Protein AF-A0A519NXU0-F1 (afdb_monomer_lite)

Radius of gyration: 20.04 Å; chains: 1; bounding box: 51×49×57 Å

Structure (mmCIF, N/CA/C/O backbone):
data_AF-A0A519NXU0-F1
#
_entry.id   AF-A0A519NXU0-F1
#
loop_
_atom_site.group_PDB
_atom_site.id
_atom_site.type_symbol
_atom_site.label_atom_id
_atom_site.label_alt_id
_atom_site.label_comp_id
_atom_site.label_asym_id
_atom_site.label_entity_id
_atom_site.label_seq_id
_atom_site.pdbx_PDB_ins_code
_atom_site.Cartn_x
_atom_site.Cartn_y
_atom_site.Cartn_z
_atom_site.occupancy
_atom_site.B_iso_or_equiv
_atom_site.auth_seq_id
_atom_site.auth_comp_id
_atom_site.auth_asym_id
_atom_site.auth_atom_id
_atom_site.pdbx_PDB_model_num
ATOM 1 N N . TRP A 1 1 ? -12.882 5.188 31.841 1.00 80.56 1 TRP A N 1
ATOM 2 C CA . TRP A 1 1 ? -13.163 4.445 30.592 1.00 80.56 1 TRP A CA 1
ATOM 3 C C . TRP A 1 1 ? -12.199 4.852 29.486 1.00 80.56 1 TRP A C 1
ATOM 5 O O . TRP A 1 1 ? -11.506 3.978 28.990 1.00 80.56 1 TRP A O 1
ATOM 15 N N . LEU A 1 2 ? -12.102 6.133 29.089 1.00 83.56 2 LEU A N 1
ATOM 16 C CA . LEU A 1 2 ? -11.156 6.542 28.030 1.00 83.56 2 LEU A CA 1
ATOM 17 C C . LEU A 1 2 ? -9.682 6.281 28.382 1.00 83.56 2 LEU A C 1
ATOM 19 O O . LEU A 1 2 ? -8.911 5.984 27.479 1.00 83.56 2 LEU A O 1
ATOM 23 N N . ASP A 1 3 ? -9.326 6.283 29.668 1.00 86.00 3 ASP A N 1
ATOM 24 C CA . ASP A 1 3 ? -7.976 5.936 30.147 1.00 86.00 3 ASP A CA 1
ATOM 25 C C . ASP A 1 3 ? -7.549 4.492 29.813 1.00 86.00 3 ASP A C 1
ATOM 27 O O . ASP A 1 3 ? -6.371 4.165 29.908 1.00 86.00 3 ASP A O 1
ATOM 31 N N . ASN A 1 4 ? -8.485 3.631 29.391 1.00 85.44 4 ASN A N 1
ATOM 32 C CA . ASN A 1 4 ? -8.189 2.264 28.947 1.00 85.44 4 ASN A CA 1
ATOM 33 C C . ASN A 1 4 ? -7.705 2.205 27.488 1.00 85.44 4 ASN A C 1
ATOM 35 O O . ASN A 1 4 ? -7.257 1.152 27.031 1.00 85.44 4 ASN A O 1
ATOM 39 N N . MET A 1 5 ? -7.817 3.311 26.742 1.00 89.44 5 MET A N 1
ATOM 40 C CA . MET A 1 5 ? -7.276 3.391 25.390 1.00 89.44 5 MET A CA 1
ATOM 41 C C . MET A 1 5 ? -5.756 3.434 25.463 1.00 89.44 5 MET A C 1
ATOM 43 O O . MET A 1 5 ? -5.174 4.321 26.084 1.00 89.44 5 MET A O 1
ATOM 47 N N . VAL A 1 6 ? -5.114 2.494 24.781 1.00 91.81 6 VAL A N 1
ATOM 48 C CA . VAL A 1 6 ? -3.658 2.437 24.711 1.00 91.81 6 VAL A CA 1
ATOM 49 C C . VAL A 1 6 ? -3.205 3.200 23.475 1.00 91.81 6 VAL A C 1
ATOM 51 O O . VAL A 1 6 ? -3.451 2.767 22.345 1.00 91.81 6 VAL A O 1
ATOM 54 N N . ASP A 1 7 ? -2.549 4.335 23.692 1.00 93.62 7 ASP A N 1
ATOM 55 C CA . ASP A 1 7 ? -1.857 5.062 22.633 1.00 93.62 7 ASP A CA 1
ATOM 56 C C . ASP A 1 7 ? -0.597 4.290 22.218 1.00 93.62 7 ASP A C 1
ATOM 58 O O . ASP A 1 7 ? 0.300 4.043 23.028 1.00 93.62 7 ASP A O 1
ATOM 62 N N . LEU A 1 8 ? -0.558 3.857 20.959 1.00 93.44 8 LEU A N 1
ATOM 63 C CA . LEU A 1 8 ? 0.552 3.091 20.411 1.00 93.44 8 LEU A CA 1
ATOM 64 C C . LEU A 1 8 ? 1.729 3.972 20.023 1.00 93.44 8 LEU A C 1
ATOM 66 O O . LEU A 1 8 ? 2.849 3.466 20.028 1.00 93.44 8 LEU A O 1
ATOM 70 N N . GLU A 1 9 ? 1.518 5.246 19.690 1.00 92.31 9 GLU A N 1
ATOM 71 C CA . GLU A 1 9 ? 2.574 6.093 19.126 1.00 92.31 9 GLU A CA 1
ATOM 72 C C . GLU A 1 9 ? 3.800 6.194 20.059 1.00 92.31 9 GLU A C 1
ATOM 74 O O . GLU A 1 9 ? 4.918 6.028 19.575 1.00 92.31 9 GLU A O 1
ATOM 79 N N . PRO A 1 10 ? 3.660 6.343 21.394 1.00 92.44 10 PRO A N 1
ATOM 80 C CA . PRO A 1 10 ? 4.804 6.329 22.312 1.00 92.44 10 PRO A CA 1
ATOM 81 C C . PRO A 1 10 ? 5.463 4.951 22.472 1.00 92.44 10 PRO A C 1
ATOM 83 O O . PRO A 1 10 ? 6.650 4.875 22.782 1.00 92.44 10 PRO A O 1
ATOM 86 N N . LEU A 1 11 ? 4.706 3.865 22.287 1.00 91.88 11 LEU A N 1
ATOM 87 C CA . LEU A 1 11 ? 5.174 2.486 22.486 1.00 91.88 11 LEU A CA 1
ATOM 88 C C . LEU A 1 11 ? 5.933 1.957 21.268 1.00 91.88 11 LEU A C 1
ATOM 90 O O . LEU A 1 11 ? 6.921 1.237 21.404 1.00 91.88 11 LEU A O 1
ATOM 94 N N . ILE A 1 12 ? 5.469 2.320 20.072 1.00 92.62 12 ILE A N 1
ATOM 95 C CA . ILE A 1 12 ? 6.048 1.876 18.802 1.00 92.62 12 ILE A CA 1
ATOM 96 C C . ILE A 1 12 ? 6.838 2.981 18.100 1.00 92.62 12 ILE A C 1
ATOM 98 O O . ILE A 1 12 ? 7.440 2.702 17.065 1.00 92.62 12 ILE A O 1
ATOM 102 N N . GLY A 1 13 ? 6.839 4.199 18.650 1.00 82.81 13 GLY A N 1
ATOM 103 C CA . GLY A 1 13 ? 7.461 5.411 18.115 1.00 82.81 13 GLY A CA 1
ATOM 104 C C . GLY A 1 13 ? 8.974 5.319 17.901 1.00 82.81 13 GLY A C 1
ATOM 105 O O . GLY A 1 13 ? 9.536 4.223 17.917 1.00 82.81 13 GLY A O 1
ATOM 106 N N . PRO A 1 14 ? 9.660 6.448 17.636 1.00 80.25 14 PRO A N 1
ATOM 107 C CA . PRO A 1 14 ? 10.986 6.434 17.023 1.00 80.25 14 PRO A CA 1
ATOM 108 C C . PRO A 1 14 ? 11.978 5.528 17.758 1.00 80.25 14 PRO A C 1
ATOM 110 O O . PRO A 1 14 ? 12.240 5.701 18.946 1.00 80.25 14 PRO A O 1
ATOM 113 N N . GLY A 1 15 ? 12.549 4.581 17.024 1.00 90.62 15 GLY A N 1
ATOM 114 C CA . GLY A 1 15 ? 13.451 3.558 17.538 1.00 90.62 15 GLY A CA 1
ATOM 115 C C . GLY A 1 15 ? 14.299 2.979 16.407 1.00 90.62 15 GLY A C 1
ATOM 116 O O . GLY A 1 15 ? 14.427 3.619 15.362 1.00 90.62 15 GLY A O 1
ATOM 117 N N . PRO A 1 16 ? 14.882 1.782 16.585 1.00 93.94 16 PRO A N 1
ATOM 118 C CA . PRO A 1 16 ? 15.599 1.098 15.516 1.00 93.94 16 PRO A CA 1
ATOM 119 C C . PRO A 1 16 ? 14.716 0.907 14.278 1.00 93.94 16 PRO A C 1
ATOM 121 O O . PRO A 1 16 ? 13.529 0.592 14.399 1.00 93.94 16 PRO A O 1
ATOM 124 N N . GLU A 1 17 ? 15.318 1.095 13.105 1.00 95.94 17 GLU A N 1
ATOM 125 C CA . GLU A 1 17 ? 14.682 0.964 11.793 1.00 95.94 17 GLU A CA 1
ATOM 126 C C . GLU A 1 17 ? 15.433 -0.110 10.989 1.00 95.94 17 GLU A C 1
ATOM 128 O O . GLU A 1 17 ? 16.450 0.192 10.352 1.00 95.94 17 GLU A O 1
ATOM 133 N N . PRO A 1 18 ? 15.004 -1.381 11.086 1.00 94.69 18 PRO A N 1
ATOM 134 C CA . PRO A 1 18 ? 15.671 -2.493 10.427 1.00 94.69 18 PRO A CA 1
ATOM 135 C C . PRO A 1 18 ? 15.424 -2.480 8.917 1.00 94.69 18 PRO A C 1
ATOM 137 O O . PRO A 1 18 ? 14.393 -2.002 8.428 1.00 94.69 18 PRO A O 1
ATOM 140 N N . ARG A 1 19 ? 16.391 -3.047 8.193 1.00 93.25 19 ARG A N 1
ATOM 141 C CA . ARG A 1 19 ? 16.368 -3.208 6.737 1.00 93.25 19 ARG A CA 1
ATOM 142 C C . ARG A 1 19 ? 16.216 -4.680 6.376 1.00 93.25 19 ARG A C 1
ATOM 144 O O . ARG A 1 19 ? 16.965 -5.506 6.898 1.00 93.25 19 ARG A O 1
ATOM 151 N N . SER A 1 20 ? 15.318 -4.996 5.446 1.00 90.62 20 SER A N 1
ATOM 152 C CA . SER A 1 20 ? 15.080 -6.372 4.989 1.00 90.62 20 SER A CA 1
ATOM 153 C C . SER A 1 20 ? 15.977 -6.797 3.817 1.00 90.62 20 SER A C 1
ATOM 155 O O . SER A 1 20 ? 16.208 -7.994 3.624 1.00 90.62 20 SER A O 1
ATOM 157 N N . ALA A 1 21 ? 16.474 -5.864 3.001 1.00 91.12 21 ALA A N 1
ATOM 158 C CA . ALA A 1 21 ? 17.475 -6.124 1.961 1.00 91.12 21 ALA A CA 1
ATOM 159 C C . ALA A 1 21 ? 18.349 -4.905 1.643 1.00 91.12 21 ALA A C 1
ATOM 161 O O . ALA A 1 21 ? 17.913 -3.767 1.745 1.00 91.12 21 ALA A O 1
ATOM 162 N N . SER A 1 22 ? 19.568 -5.156 1.164 1.00 93.88 22 SER A N 1
ATOM 163 C CA . SER A 1 22 ? 20.496 -4.141 0.647 1.00 93.88 22 SER A CA 1
ATOM 164 C C . SER A 1 22 ? 21.160 -4.604 -0.655 1.00 93.88 22 SER A C 1
AT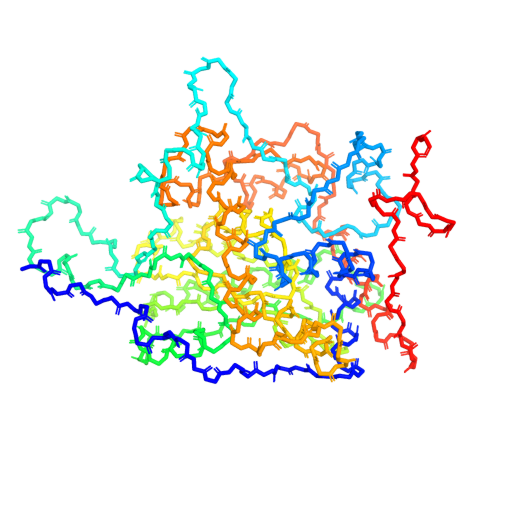OM 166 O O . SER A 1 22 ? 21.029 -5.766 -1.063 1.00 93.88 22 SER A O 1
ATOM 168 N N . GLY A 1 23 ? 21.844 -3.683 -1.339 1.00 94.81 23 GLY A N 1
ATOM 169 C CA . GLY A 1 23 ? 22.643 -3.980 -2.531 1.00 94.81 23 GLY A CA 1
ATOM 170 C C . GLY A 1 23 ? 21.861 -4.642 -3.676 1.00 94.81 23 GLY A C 1
ATOM 171 O O . GLY A 1 23 ? 20.803 -4.170 -4.104 1.00 94.81 23 GLY A O 1
ATOM 172 N N . GLU A 1 24 ? 22.393 -5.745 -4.210 1.00 95.00 24 GLU A N 1
ATOM 173 C CA . GLU A 1 24 ? 21.796 -6.435 -5.361 1.00 95.00 24 GLU A CA 1
ATOM 174 C C . GLU A 1 24 ? 20.419 -7.031 -5.034 1.00 95.00 24 GLU A C 1
ATOM 176 O O . GLU A 1 24 ? 19.491 -6.908 -5.831 1.00 95.00 24 GLU A O 1
ATOM 181 N N . ALA A 1 25 ? 20.246 -7.618 -3.844 1.00 94.94 25 ALA A N 1
ATOM 182 C CA . ALA A 1 25 ? 18.967 -8.195 -3.432 1.00 94.94 25 ALA A CA 1
ATOM 183 C C . ALA A 1 25 ? 17.857 -7.131 -3.404 1.00 94.94 25 ALA A C 1
ATOM 185 O O . ALA A 1 25 ? 16.755 -7.372 -3.900 1.00 94.94 25 ALA A O 1
ATOM 186 N N . LEU A 1 26 ? 18.170 -5.936 -2.894 1.00 96.44 26 LEU A N 1
ATOM 187 C CA . LEU A 1 26 ? 17.258 -4.793 -2.899 1.00 96.44 26 LEU A CA 1
ATOM 188 C C . LEU A 1 26 ? 16.914 -4.350 -4.327 1.00 96.44 26 LEU A C 1
ATOM 190 O O . LEU A 1 26 ? 15.745 -4.153 -4.651 1.00 96.44 26 LEU A O 1
ATOM 194 N N . THR A 1 27 ? 17.918 -4.280 -5.203 1.00 96.69 27 THR A N 1
ATOM 195 C CA . THR A 1 27 ? 17.749 -3.912 -6.618 1.00 96.69 27 THR A CA 1
ATOM 196 C C . THR A 1 27 ? 16.825 -4.888 -7.354 1.00 96.69 27 THR A C 1
ATOM 198 O O . THR A 1 27 ? 15.927 -4.468 -8.085 1.00 96.69 27 THR A O 1
ATOM 201 N N . ARG A 1 28 ? 16.980 -6.198 -7.127 1.00 96.69 28 ARG A N 1
ATOM 202 C CA . ARG A 1 28 ? 16.098 -7.224 -7.711 1.00 96.69 28 ARG A CA 1
ATOM 203 C C . ARG A 1 28 ? 14.653 -7.038 -7.262 1.00 96.69 28 ARG A C 1
ATOM 205 O O . ARG A 1 28 ? 13.740 -7.045 -8.086 1.00 96.69 28 ARG A O 1
ATOM 212 N N . ARG A 1 29 ? 14.437 -6.800 -5.967 1.00 96.38 29 ARG A N 1
ATOM 213 C CA . ARG A 1 29 ? 13.093 -6.573 -5.420 1.00 96.38 29 ARG A CA 1
ATOM 214 C C . ARG A 1 29 ? 12.472 -5.262 -5.905 1.00 96.38 29 ARG A C 1
ATOM 216 O O . ARG A 1 29 ? 11.282 -5.250 -6.201 1.00 96.38 29 ARG A O 1
ATOM 223 N N . GLN A 1 30 ? 13.267 -4.207 -6.089 1.00 96.06 30 GLN A N 1
ATOM 224 C CA . GLN A 1 30 ? 12.834 -2.962 -6.733 1.00 96.06 30 GLN A CA 1
ATOM 225 C C . GLN A 1 30 ? 12.262 -3.219 -8.135 1.00 96.06 30 GLN A C 1
ATOM 227 O O . GLN A 1 30 ? 11.169 -2.755 -8.463 1.00 96.06 30 GLN A O 1
ATOM 232 N N . ILE A 1 31 ? 12.982 -3.992 -8.954 1.00 95.62 31 ILE A N 1
ATOM 233 C CA . ILE A 1 31 ? 12.565 -4.324 -10.323 1.00 95.62 31 ILE A CA 1
ATOM 234 C C . ILE A 1 31 ? 11.295 -5.179 -10.309 1.00 95.62 31 ILE A C 1
ATOM 236 O O . ILE A 1 31 ? 10.366 -4.913 -11.072 1.00 95.62 31 ILE A O 1
ATOM 240 N N . ALA A 1 32 ? 11.220 -6.159 -9.407 1.00 95.25 32 ALA A N 1
ATOM 241 C CA . ALA A 1 32 ? 10.049 -7.016 -9.247 1.00 95.25 32 ALA A CA 1
ATOM 242 C C . ALA A 1 32 ? 8.795 -6.227 -8.830 1.00 95.25 32 ALA A C 1
ATOM 244 O O . ALA A 1 32 ? 7.715 -6.443 -9.385 1.00 95.25 32 ALA A O 1
ATOM 245 N N . ALA A 1 33 ? 8.951 -5.264 -7.915 1.00 94.88 33 ALA A N 1
ATOM 246 C CA . ALA A 1 33 ? 7.902 -4.326 -7.515 1.00 94.88 33 ALA A CA 1
ATOM 247 C C . ALA A 1 33 ? 7.501 -3.364 -8.649 1.00 94.88 33 ALA A C 1
ATOM 249 O O . ALA A 1 33 ? 6.405 -2.807 -8.639 1.00 94.88 33 ALA A O 1
ATOM 250 N N . GLY A 1 34 ? 8.333 -3.233 -9.687 1.00 93.50 34 GLY A N 1
ATOM 251 C CA . GLY A 1 34 ? 8.093 -2.380 -10.848 1.00 93.50 34 GLY A CA 1
ATOM 252 C C . GLY A 1 34 ? 8.512 -0.928 -10.651 1.00 93.50 34 GLY A C 1
ATOM 253 O O . GLY A 1 34 ? 8.058 -0.084 -11.415 1.00 93.50 34 GLY A O 1
ATOM 254 N N . PHE A 1 35 ? 9.359 -0.636 -9.662 1.00 95.31 35 PHE A N 1
ATOM 255 C CA . PHE A 1 35 ? 9.853 0.718 -9.429 1.00 95.31 35 PHE A CA 1
ATOM 256 C C . PHE A 1 35 ? 11.032 1.041 -10.342 1.00 95.31 35 PHE A C 1
ATOM 258 O O . PHE A 1 35 ? 12.072 0.374 -10.350 1.00 95.31 35 PHE A O 1
ATOM 265 N N . SER A 1 36 ? 10.880 2.118 -11.095 1.00 95.00 36 SER A N 1
ATOM 266 C CA . SER A 1 36 ? 11.929 2.704 -11.913 1.00 95.00 36 SER A CA 1
ATOM 267 C C . SER A 1 36 ? 12.811 3.657 -11.101 1.00 95.00 36 SER A C 1
ATOM 269 O O . SER A 1 36 ? 12.513 4.016 -9.962 1.00 95.00 36 SER A O 1
ATOM 271 N N . ARG A 1 37 ? 13.923 4.097 -11.695 1.00 94.81 37 ARG A N 1
ATOM 272 C CA . ARG A 1 37 ? 14.736 5.182 -11.125 1.00 94.81 37 ARG A CA 1
ATOM 273 C C . ARG A 1 37 ? 13.966 6.497 -11.071 1.00 94.81 37 ARG A C 1
ATOM 275 O O . ARG A 1 37 ? 14.139 7.241 -10.118 1.00 94.81 37 ARG A O 1
ATOM 282 N N . GLU A 1 38 ? 13.104 6.757 -12.053 1.00 95.56 38 GLU A N 1
ATOM 283 C CA . GLU A 1 38 ? 12.262 7.955 -12.067 1.00 95.56 38 GLU A CA 1
ATOM 284 C C . GLU A 1 38 ? 11.308 7.999 -10.868 1.00 95.56 38 GLU A C 1
ATOM 286 O O . GLU A 1 38 ? 11.171 9.057 -10.259 1.00 95.56 38 GLU A O 1
ATOM 291 N N . ASP A 1 39 ? 10.723 6.862 -10.477 1.00 95.88 39 ASP A N 1
ATOM 292 C CA . ASP A 1 39 ? 9.849 6.786 -9.298 1.00 95.88 39 ASP A CA 1
ATOM 293 C C . ASP A 1 39 ? 10.611 7.149 -8.017 1.00 95.88 39 ASP A C 1
ATOM 295 O O . ASP A 1 39 ? 10.113 7.901 -7.179 1.00 95.88 39 ASP A O 1
ATOM 299 N N . LEU A 1 40 ? 11.851 6.671 -7.880 1.00 97.06 40 LEU A N 1
ATOM 300 C CA . LEU A 1 40 ? 12.687 7.012 -6.730 1.00 97.06 40 LEU A CA 1
ATOM 301 C C . LEU A 1 40 ? 13.105 8.483 -6.739 1.00 97.06 40 LEU A C 1
ATOM 303 O O . LEU A 1 40 ? 12.965 9.170 -5.733 1.00 97.06 40 LEU A O 1
ATOM 307 N N . ASP A 1 41 ? 13.620 8.960 -7.869 1.00 96.19 41 ASP A N 1
ATOM 308 C CA . ASP A 1 41 ? 14.205 10.294 -7.980 1.00 96.19 41 ASP A CA 1
ATOM 309 C C . ASP A 1 41 ? 13.143 11.402 -7.888 1.00 96.19 41 ASP A C 1
ATOM 311 O O . ASP A 1 41 ? 13.423 12.475 -7.357 1.00 96.19 41 ASP A O 1
ATOM 315 N N . LEU A 1 42 ? 11.937 11.167 -8.422 1.00 95.75 42 LEU A N 1
ATOM 316 C CA . LEU A 1 42 ? 10.859 12.157 -8.408 1.00 95.75 42 LEU A CA 1
ATOM 317 C C . LEU A 1 42 ? 9.960 12.022 -7.184 1.00 95.75 42 LEU A C 1
ATOM 319 O O . LEU A 1 42 ? 9.669 13.033 -6.553 1.00 95.75 42 LEU A O 1
ATOM 323 N N . LEU A 1 43 ? 9.493 10.811 -6.864 1.00 96.75 43 LEU A N 1
ATOM 324 C CA . LEU A 1 43 ? 8.461 10.619 -5.842 1.00 96.75 43 LEU A CA 1
ATOM 325 C C . LEU A 1 43 ? 9.071 10.323 -4.473 1.00 96.75 43 LEU A C 1
ATOM 327 O O . LEU A 1 43 ? 8.787 11.036 -3.511 1.00 96.75 43 LEU A O 1
ATOM 331 N N . LEU A 1 44 ? 9.909 9.284 -4.381 1.00 97.75 44 LEU A N 1
ATOM 332 C CA . LEU A 1 44 ? 10.445 8.836 -3.093 1.00 97.75 44 LEU A CA 1
ATOM 333 C C . LEU A 1 44 ? 11.358 9.894 -2.466 1.00 97.75 44 LEU A C 1
ATOM 335 O O . LEU A 1 44 ? 11.212 10.214 -1.289 1.00 97.75 44 LEU A O 1
ATOM 339 N N . ASP A 1 45 ? 12.265 10.471 -3.253 1.00 97.44 45 ASP A N 1
ATOM 340 C CA . ASP A 1 45 ? 13.211 11.478 -2.773 1.00 97.44 45 ASP A CA 1
ATOM 341 C C . ASP A 1 45 ? 12.504 12.728 -2.227 1.00 97.44 45 ASP A C 1
ATOM 343 O O . ASP A 1 45 ? 12.961 13.277 -1.227 1.00 97.44 45 ASP A O 1
ATOM 347 N N . ALA A 1 46 ? 11.393 13.164 -2.834 1.00 97.50 46 ALA A N 1
ATOM 348 C CA . ALA A 1 46 ? 10.611 14.304 -2.346 1.00 97.50 46 ALA A CA 1
ATOM 349 C C . ALA A 1 46 ? 9.977 14.007 -0.976 1.00 97.50 46 ALA A C 1
ATOM 351 O O . ALA A 1 46 ? 10.092 14.806 -0.044 1.00 97.50 46 ALA A O 1
ATOM 352 N N . LEU A 1 47 ? 9.387 12.815 -0.822 1.00 98.19 47 LEU A N 1
ATOM 353 C CA . LEU A 1 47 ? 8.792 12.378 0.443 1.00 98.19 47 LEU A CA 1
ATOM 354 C C . LEU A 1 47 ? 9.838 12.304 1.561 1.00 98.19 47 LEU A C 1
ATOM 356 O O . LEU A 1 47 ? 9.576 12.731 2.680 1.00 98.19 47 LEU A O 1
ATOM 360 N N . VAL A 1 48 ? 11.031 11.796 1.256 1.00 98.06 48 VAL A N 1
ATOM 361 C CA . VAL A 1 48 ? 12.102 11.603 2.244 1.00 98.06 48 VAL A CA 1
ATOM 362 C C . VAL A 1 48 ? 12.789 12.921 2.607 1.00 98.06 48 VAL A C 1
ATOM 364 O O . VAL A 1 48 ? 13.048 13.175 3.783 1.00 98.06 48 VAL A O 1
ATOM 367 N N . ARG A 1 49 ? 13.087 13.778 1.624 1.00 97.00 49 ARG A N 1
ATOM 368 C CA . ARG A 1 49 ? 13.784 15.053 1.862 1.00 97.00 49 ARG A CA 1
ATOM 369 C C . ARG A 1 49 ? 12.882 16.092 2.508 1.00 97.00 49 ARG A C 1
ATOM 371 O O . ARG A 1 49 ? 13.274 16.692 3.505 1.00 97.00 49 ARG A O 1
ATOM 378 N N . ASP A 1 50 ? 11.690 16.283 1.950 1.00 95.88 50 ASP A N 1
ATOM 379 C CA . ASP A 1 50 ? 10.854 17.447 2.250 1.00 95.88 50 ASP A CA 1
ATOM 380 C C . ASP A 1 50 ? 9.632 17.104 3.108 1.00 95.88 50 ASP A C 1
ATOM 382 O O . ASP A 1 50 ? 8.899 18.006 3.524 1.00 95.88 50 ASP A O 1
ATOM 386 N N . GLY A 1 51 ? 9.371 15.812 3.340 1.00 97.19 51 GLY A N 1
ATOM 387 C CA . GLY A 1 51 ? 8.153 15.349 4.005 1.00 97.19 51 GLY A CA 1
ATOM 388 C C . GLY A 1 51 ? 6.885 15.694 3.226 1.00 97.19 51 GLY A C 1
ATOM 389 O O . GLY A 1 51 ? 5.823 15.896 3.814 1.00 97.19 51 GLY A O 1
ATOM 390 N N . LYS A 1 52 ? 7.001 15.846 1.901 1.00 95.94 52 LYS A N 1
ATOM 391 C CA . LYS A 1 52 ? 5.937 16.313 1.007 1.00 95.94 52 LYS A CA 1
ATOM 392 C C . LYS A 1 52 ? 5.943 15.508 -0.280 1.00 95.94 52 LYS A C 1
ATOM 394 O O . LYS A 1 52 ? 6.982 15.064 -0.753 1.00 95.94 52 LYS A O 1
ATOM 399 N N . GLU A 1 53 ? 4.764 15.338 -0.861 1.00 94.88 53 GLU A N 1
ATOM 400 C CA . GLU A 1 53 ? 4.644 14.737 -2.186 1.00 94.88 53 GLU A CA 1
ATOM 401 C C . GLU A 1 53 ? 5.316 15.601 -3.255 1.00 94.88 53 GLU A C 1
ATOM 403 O O . GLU A 1 53 ? 5.343 16.833 -3.169 1.00 94.88 53 GLU A O 1
ATOM 408 N N . ALA A 1 54 ? 5.794 14.939 -4.305 1.00 95.69 54 ALA A N 1
ATOM 409 C CA . ALA A 1 54 ? 6.341 15.603 -5.473 1.00 95.69 54 ALA A CA 1
ATOM 410 C C . ALA A 1 54 ? 5.300 16.516 -6.138 1.00 95.69 54 ALA A C 1
ATOM 412 O O . ALA A 1 54 ? 4.152 16.124 -6.369 1.00 95.69 54 ALA A O 1
ATOM 413 N N . VAL A 1 55 ? 5.725 17.726 -6.498 1.00 94.69 55 VAL A N 1
ATOM 414 C CA . VAL A 1 55 ? 4.928 18.660 -7.297 1.00 94.69 55 VAL A CA 1
ATOM 415 C C . VAL A 1 55 ? 5.454 18.647 -8.728 1.00 94.69 55 VAL A C 1
ATOM 417 O O . VAL A 1 55 ? 6.644 18.853 -8.964 1.00 94.69 55 VAL A O 1
ATOM 420 N N . GLY A 1 56 ? 4.556 18.401 -9.679 1.00 93.31 56 GLY A N 1
ATOM 421 C CA . GLY A 1 56 ? 4.829 18.435 -11.115 1.00 93.31 56 GLY A CA 1
ATOM 422 C C . GLY A 1 56 ? 3.992 19.488 -11.839 1.00 93.31 56 GLY A C 1
ATOM 423 O O . GLY A 1 56 ? 3.235 20.241 -11.225 1.00 93.31 56 GLY A O 1
ATOM 424 N N . SER A 1 57 ? 4.121 19.530 -13.161 1.00 93.50 57 SER A N 1
ATOM 425 C CA . SER A 1 57 ? 3.335 20.388 -14.052 1.00 93.50 57 SER A CA 1
ATOM 426 C C . SER A 1 57 ? 2.987 19.638 -15.342 1.00 93.50 57 SER A C 1
ATOM 428 O O . SER A 1 57 ? 3.495 18.542 -15.567 1.00 93.50 57 SER A O 1
ATOM 430 N N . MET A 1 58 ? 2.145 20.254 -16.185 1.00 95.12 58 MET A N 1
ATOM 431 C CA . MET A 1 58 ? 1.540 19.663 -17.392 1.00 95.12 58 MET A CA 1
ATOM 432 C C . MET A 1 58 ? 0.495 18.571 -17.091 1.00 95.12 58 MET A C 1
ATOM 434 O O . MET A 1 58 ? 0.267 18.208 -15.938 1.00 95.12 58 MET A O 1
ATOM 438 N N . GLY A 1 5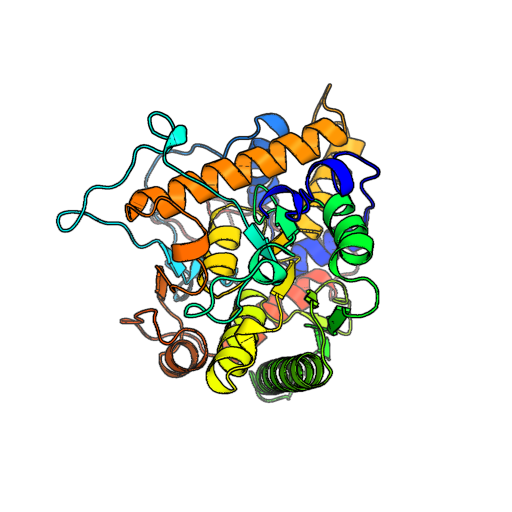9 ? -0.233 18.141 -18.128 1.00 92.12 59 GLY A N 1
ATOM 439 C CA . GLY A 1 59 ? -1.218 17.061 -18.031 1.00 92.12 59 GLY A CA 1
ATOM 440 C C . GLY A 1 59 ? -0.574 15.676 -18.139 1.00 92.12 59 GLY A C 1
ATOM 441 O O . GLY A 1 59 ? 0.525 15.553 -18.666 1.00 92.12 59 GLY A O 1
ATOM 442 N N . ASP A 1 60 ? -1.278 14.648 -17.658 1.00 93.19 60 ASP A N 1
ATOM 443 C CA . ASP A 1 60 ? -0.923 13.240 -17.881 1.00 93.19 60 ASP A CA 1
ATOM 444 C C . ASP A 1 60 ? -1.295 12.856 -19.320 1.00 93.19 60 ASP A C 1
ATOM 446 O O . ASP A 1 60 ? -2.473 12.680 -19.641 1.00 93.19 60 ASP A O 1
ATOM 450 N N . ASP A 1 61 ? -0.294 12.809 -20.196 1.00 92.50 61 ASP A N 1
ATOM 451 C CA . ASP A 1 61 ? -0.420 12.451 -21.609 1.00 92.50 61 ASP A CA 1
ATOM 452 C C . ASP A 1 61 ? 0.108 11.036 -21.915 1.00 92.50 61 ASP A C 1
ATOM 454 O O . ASP A 1 61 ? 0.185 10.635 -23.081 1.00 92.50 61 ASP A O 1
ATOM 458 N N . ALA A 1 62 ? 0.440 10.269 -20.872 1.00 92.44 62 ALA A N 1
ATOM 459 C CA . ALA A 1 62 ? 0.759 8.857 -20.982 1.00 92.44 62 ALA A CA 1
ATOM 460 C C . ALA A 1 62 ? -0.524 8.028 -21.214 1.00 92.44 62 ALA A C 1
ATOM 462 O O . ALA A 1 62 ? -1.624 8.406 -20.787 1.00 92.44 62 ALA A O 1
ATOM 463 N N . PRO A 1 63 ? -0.431 6.859 -21.874 1.00 92.31 63 PRO A N 1
ATOM 464 C CA . PRO A 1 63 ? -1.578 5.988 -22.067 1.00 92.31 63 PRO A CA 1
ATOM 465 C C . PRO A 1 63 ? -2.156 5.528 -20.717 1.00 92.31 63 PRO A C 1
ATOM 467 O O . PRO A 1 63 ? -1.405 5.222 -19.784 1.00 92.31 63 PRO A O 1
ATOM 470 N N . PRO A 1 64 ? -3.491 5.374 -20.608 1.00 91.44 64 PRO A N 1
ATOM 471 C CA . PRO A 1 64 ? -4.100 4.672 -19.485 1.00 91.44 64 PRO A CA 1
ATOM 472 C C . PRO A 1 64 ? -3.439 3.306 -19.264 1.00 91.44 64 PRO A C 1
ATOM 474 O O . PRO A 1 64 ? -3.085 2.634 -20.229 1.00 91.44 64 PRO A O 1
ATOM 477 N N . ALA A 1 65 ? -3.335 2.855 -18.009 1.00 91.44 65 ALA A N 1
ATOM 478 C CA . ALA A 1 65 ? -2.548 1.671 -17.638 1.00 91.44 65 ALA A CA 1
ATOM 479 C C . ALA A 1 65 ? -2.855 0.408 -18.465 1.00 91.44 65 ALA A C 1
ATOM 481 O O . ALA A 1 65 ? -1.947 -0.342 -18.801 1.00 91.44 65 ALA A O 1
ATOM 482 N N . VAL A 1 66 ? -4.119 0.201 -18.842 1.00 90.25 66 VAL A N 1
ATOM 483 C CA . VAL A 1 66 ? -4.560 -0.938 -19.667 1.00 90.25 66 VAL A CA 1
ATOM 484 C C . VAL A 1 66 ? -4.094 -0.879 -21.129 1.00 90.25 66 VAL A C 1
ATOM 486 O O . VAL A 1 66 ? -4.050 -1.909 -21.793 1.00 90.25 66 VAL A O 1
ATOM 489 N N . LEU A 1 67 ? -3.767 0.312 -21.637 1.00 91.50 67 LEU A N 1
ATOM 490 C CA . LEU A 1 67 ? -3.267 0.548 -22.997 1.00 91.50 67 LEU A CA 1
ATOM 491 C C . LEU A 1 67 ? -1.742 0.716 -23.046 1.00 91.50 67 LEU A C 1
ATOM 493 O O . LEU A 1 67 ? -1.177 0.821 -24.132 1.00 91.50 67 LEU A O 1
ATOM 497 N N . SER A 1 68 ? -1.082 0.765 -21.889 1.00 90.19 68 SER A N 1
ATOM 498 C CA . SER A 1 68 ? 0.371 0.863 -21.802 1.00 90.19 68 SER A CA 1
ATOM 499 C C . SER A 1 68 ? 1.038 -0.401 -22.354 1.00 90.19 68 SER A C 1
ATOM 501 O O . SER A 1 68 ? 0.598 -1.526 -22.106 1.00 90.19 68 SER A O 1
ATOM 503 N N . ALA A 1 69 ? 2.144 -0.220 -23.078 1.00 85.81 69 ALA A N 1
ATOM 504 C CA . ALA A 1 69 ? 2.993 -1.329 -23.517 1.00 85.81 69 ALA A CA 1
ATOM 505 C C . ALA A 1 69 ? 3.898 -1.855 -22.381 1.00 85.81 69 ALA A C 1
ATOM 507 O O . ALA A 1 69 ? 4.491 -2.941 -22.476 1.00 85.81 69 ALA A O 1
ATOM 508 N N . LEU A 1 70 ? 4.022 -1.078 -21.303 1.00 86.56 70 LEU A N 1
ATOM 509 C CA . LEU A 1 70 ? 4.846 -1.371 -20.143 1.00 86.56 70 LEU A CA 1
ATOM 510 C C . LEU A 1 70 ? 3.983 -1.911 -18.989 1.00 86.56 70 LEU A C 1
ATOM 512 O O . LEU A 1 70 ? 2.880 -1.427 -18.744 1.00 86.56 70 LEU A O 1
ATOM 516 N N . PRO A 1 71 ? 4.462 -2.912 -18.227 1.00 84.75 71 PRO A N 1
ATOM 517 C CA . PRO A 1 71 ? 3.763 -3.356 -17.027 1.00 84.75 71 PRO A CA 1
ATOM 518 C C . PRO A 1 71 ? 3.593 -2.201 -16.035 1.00 84.75 71 PRO A C 1
ATOM 520 O O . PRO A 1 71 ? 4.581 -1.619 -15.587 1.00 84.75 71 PRO A O 1
ATOM 523 N N . ARG A 1 72 ? 2.346 -1.894 -15.666 1.00 87.62 72 ARG A N 1
ATOM 524 C CA . ARG A 1 72 ? 2.019 -0.876 -14.660 1.00 87.62 72 ARG A CA 1
ATOM 525 C C . ARG A 1 72 ? 1.685 -1.503 -13.304 1.00 87.62 72 ARG A C 1
ATOM 527 O O . ARG A 1 72 ? 1.058 -2.567 -13.282 1.00 87.62 72 ARG A O 1
ATOM 534 N N . PRO A 1 73 ? 2.064 -0.862 -12.180 1.00 90.81 73 PRO A N 1
ATOM 535 C CA . PRO A 1 73 ? 1.599 -1.263 -10.857 1.00 90.81 73 PRO A CA 1
ATOM 536 C C . PRO A 1 73 ? 0.072 -1.275 -10.786 1.00 90.81 73 PRO A C 1
ATOM 538 O O . PRO A 1 73 ? -0.602 -0.475 -11.440 1.00 90.81 73 PRO A O 1
ATOM 541 N N . LEU A 1 74 ? -0.482 -2.161 -9.959 1.00 94.56 74 LEU A N 1
ATOM 542 C CA . LEU A 1 74 ? -1.928 -2.353 -9.882 1.00 94.56 74 LEU A CA 1
ATOM 543 C C . LEU A 1 74 ? -2.663 -1.077 -9.432 1.00 94.56 74 LEU A C 1
ATOM 545 O O . LEU A 1 74 ? -3.757 -0.811 -9.923 1.00 94.56 74 LEU A O 1
ATOM 549 N N . ALA A 1 75 ? -2.041 -0.243 -8.593 1.00 95.38 75 ALA A N 1
ATOM 550 C CA . ALA A 1 75 ? -2.596 1.044 -8.172 1.00 95.38 75 ALA A CA 1
ATOM 551 C C . ALA A 1 75 ? -2.972 1.960 -9.359 1.00 95.38 75 ALA A C 1
ATOM 553 O O . ALA A 1 75 ? -3.980 2.649 -9.298 1.00 95.38 75 ALA A O 1
ATOM 554 N N . HIS A 1 76 ? -2.266 1.895 -10.497 1.00 94.44 76 HIS A N 1
ATOM 555 C CA . HIS A 1 76 ? -2.540 2.756 -11.661 1.00 94.44 76 HIS A CA 1
ATOM 556 C C . HIS A 1 76 ? -3.900 2.490 -12.334 1.00 94.44 76 HIS A C 1
ATOM 558 O O . HIS A 1 76 ? -4.366 3.303 -13.136 1.00 94.44 76 HIS A O 1
ATOM 564 N N . TYR A 1 77 ? -4.540 1.358 -12.033 1.00 96.12 77 TYR A N 1
ATOM 565 C CA . TYR A 1 77 ? -5.878 1.027 -12.525 1.00 96.12 77 TYR A CA 1
ATOM 566 C C . TYR A 1 77 ? -6.990 1.679 -11.689 1.00 96.12 77 TYR A C 1
ATOM 568 O O . TYR A 1 77 ? -8.156 1.619 -12.077 1.00 96.12 77 TYR A O 1
ATOM 576 N N . PHE A 1 78 ? -6.646 2.309 -10.563 1.00 96.75 78 PHE A N 1
ATOM 577 C CA . PHE A 1 78 ? -7.576 2.951 -9.644 1.00 96.75 78 PHE A CA 1
ATOM 578 C C . PHE A 1 78 ? -7.500 4.465 -9.822 1.00 96.75 78 PHE A C 1
ATOM 580 O O . PHE A 1 78 ? -6.454 5.090 -9.673 1.00 96.75 78 PHE A O 1
ATOM 587 N N . ARG A 1 79 ? -8.625 5.097 -10.142 1.00 95.81 79 ARG A N 1
ATOM 588 C CA . ARG A 1 79 ? -8.739 6.555 -10.204 1.00 95.81 79 ARG A CA 1
ATOM 589 C C . ARG A 1 79 ? -9.459 7.036 -8.955 1.00 95.81 79 ARG A C 1
ATOM 591 O O . ARG A 1 79 ? -10.528 6.538 -8.624 1.00 95.81 79 ARG A O 1
ATOM 598 N N . GLN A 1 80 ? -8.851 7.981 -8.241 1.00 94.69 80 GLN A N 1
ATOM 599 C CA . GLN A 1 80 ? -9.427 8.535 -7.016 1.00 94.69 80 GLN A CA 1
ATOM 600 C C . GLN A 1 80 ? -10.757 9.217 -7.328 1.00 94.69 80 GLN A C 1
ATOM 602 O O . GLN A 1 80 ? -10.825 10.064 -8.223 1.00 94.69 80 GLN A O 1
ATOM 607 N N . ASN A 1 81 ? -11.794 8.894 -6.559 1.00 92.50 81 ASN A N 1
ATOM 608 C CA . ASN A 1 81 ? -13.030 9.651 -6.641 1.00 92.50 81 ASN A CA 1
ATOM 609 C C . ASN A 1 81 ? -12.836 11.039 -6.015 1.00 92.50 81 ASN A C 1
ATOM 611 O O . ASN A 1 81 ? -12.077 11.221 -5.065 1.00 92.50 81 ASN A O 1
ATOM 615 N N . PHE A 1 82 ? -13.580 12.017 -6.518 1.00 91.88 82 PHE A N 1
ATOM 616 C CA . PHE A 1 82 ? -13.667 13.352 -5.939 1.00 91.88 82 PHE A CA 1
ATOM 617 C C . PHE A 1 82 ? -15.104 13.857 -6.038 1.00 91.88 82 PHE A C 1
ATOM 619 O O . PHE A 1 82 ? -15.873 13.409 -6.893 1.00 91.88 82 PHE A O 1
ATOM 626 N N . SER A 1 83 ? -15.477 14.762 -5.142 1.00 89.50 83 SER A N 1
ATOM 627 C CA . SER A 1 83 ? -16.786 15.406 -5.160 1.00 89.50 83 SER A CA 1
ATOM 628 C C . SER A 1 83 ? -16.720 16.728 -5.916 1.00 89.50 83 SER A C 1
ATOM 630 O O . SER A 1 83 ? -15.740 17.461 -5.814 1.00 89.50 83 SER A O 1
ATOM 632 N N . GLN A 1 84 ? -17.763 17.020 -6.696 1.00 86.19 84 GLN A N 1
ATOM 633 C CA . GLN A 1 84 ? -17.851 18.250 -7.494 1.00 86.19 84 GLN A CA 1
ATOM 634 C C . GLN A 1 84 ? -18.977 19.166 -7.009 1.00 86.19 84 GLN A C 1
ATOM 636 O O . GLN A 1 84 ? -18.732 20.322 -6.689 1.00 86.19 84 GLN A O 1
ATOM 641 N N . VAL A 1 85 ? -20.211 18.649 -6.957 1.00 84.69 85 VAL A N 1
ATOM 642 C CA . VAL A 1 85 ? -21.416 19.453 -6.666 1.00 84.69 85 VAL A CA 1
ATOM 643 C C . VAL A 1 85 ? -22.174 18.937 -5.445 1.00 84.69 85 VAL A C 1
ATOM 645 O O . VAL A 1 85 ? -22.705 19.719 -4.668 1.00 84.69 85 VAL A O 1
ATOM 648 N N . THR A 1 86 ? -22.226 17.618 -5.260 1.00 85.06 86 THR A N 1
ATOM 649 C CA . THR A 1 86 ? -23.082 16.967 -4.255 1.00 85.06 86 THR A CA 1
ATOM 650 C C . THR A 1 86 ? -22.682 17.280 -2.818 1.00 85.06 86 THR A C 1
ATOM 652 O O . THR A 1 86 ? -23.538 17.373 -1.946 1.00 85.06 86 THR A O 1
ATOM 655 N N . ASN A 1 87 ? -21.385 17.423 -2.568 1.00 90.50 87 ASN A N 1
ATOM 656 C CA . ASN A 1 87 ? -20.821 17.754 -1.271 1.00 90.50 87 ASN A CA 1
ATOM 657 C C . ASN A 1 87 ? -19.469 18.456 -1.480 1.00 90.50 87 ASN A C 1
ATOM 659 O O . ASN A 1 87 ? -18.737 18.078 -2.399 1.00 90.50 87 ASN A O 1
ATOM 663 N N . PRO A 1 88 ? -19.135 19.476 -0.674 1.00 91.56 88 PRO A N 1
ATOM 664 C CA . PRO A 1 88 ? -17.889 20.210 -0.842 1.00 91.56 88 PRO A CA 1
ATOM 665 C C . PRO A 1 88 ? -16.681 19.355 -0.413 1.00 91.56 88 PRO A C 1
ATOM 667 O O . PRO A 1 88 ? -16.777 18.617 0.573 1.00 91.56 88 PRO A O 1
ATOM 670 N N . PRO A 1 89 ? -15.541 19.438 -1.126 1.00 93.00 89 PRO A N 1
ATOM 671 C CA . PRO A 1 89 ? -14.274 18.940 -0.606 1.00 93.00 89 PRO A CA 1
ATOM 672 C C . PRO A 1 89 ? -13.813 19.787 0.592 1.00 93.00 89 PRO A C 1
ATOM 674 O O . PRO A 1 89 ? -14.207 20.944 0.730 1.00 93.00 89 PRO A O 1
ATOM 677 N N . ILE A 1 90 ? -12.967 19.205 1.439 1.00 93.81 90 ILE A N 1
ATOM 678 C CA . ILE A 1 90 ? -12.371 19.865 2.615 1.00 93.81 90 ILE A CA 1
ATOM 679 C C . ILE A 1 90 ? -10.986 20.413 2.234 1.00 93.81 90 ILE A C 1
ATOM 681 O O . ILE A 1 90 ? -10.313 19.820 1.387 1.00 93.81 90 ILE A O 1
ATOM 685 N N . ASP A 1 91 ? -10.527 21.509 2.846 1.00 95.56 91 ASP A N 1
ATOM 686 C CA . ASP A 1 91 ? -9.126 21.939 2.737 1.00 95.56 91 ASP A CA 1
ATOM 687 C C . ASP A 1 91 ? -8.242 21.173 3.749 1.00 95.56 91 ASP A C 1
ATOM 689 O O . ASP A 1 91 ? -8.270 21.472 4.946 1.00 95.56 91 ASP A O 1
ATOM 693 N N . PRO A 1 92 ? -7.410 20.207 3.312 1.00 93.19 92 PRO A N 1
ATOM 694 C CA . PRO A 1 92 ? -6.614 19.379 4.221 1.00 93.19 92 PRO A CA 1
ATOM 695 C C . PRO A 1 92 ? -5.482 20.139 4.928 1.00 93.19 92 PRO A C 1
ATOM 697 O O . PRO A 1 92 ? -4.861 19.581 5.828 1.00 93.19 92 PRO A O 1
ATOM 700 N N . LEU A 1 93 ? -5.179 21.379 4.526 1.00 91.56 93 LEU A N 1
ATOM 701 C CA . LEU A 1 93 ? -4.141 22.209 5.140 1.00 91.56 93 LEU A CA 1
ATOM 702 C C . LEU A 1 93 ? -4.744 23.201 6.135 1.00 91.56 93 LEU A C 1
ATOM 704 O O . LEU A 1 93 ? -4.246 23.339 7.250 1.00 91.56 93 LEU A O 1
ATOM 708 N N . ARG A 1 94 ? -5.811 23.903 5.738 1.00 94.12 94 ARG A N 1
ATOM 709 C CA . ARG A 1 94 ? -6.447 24.941 6.567 1.00 94.12 94 ARG A CA 1
ATOM 710 C C . ARG A 1 94 ? -7.438 24.371 7.575 1.00 94.12 94 ARG A C 1
ATOM 712 O O . ARG A 1 94 ? -7.609 24.950 8.643 1.00 94.12 94 ARG A O 1
ATOM 719 N N . GLU A 1 95 ? -8.054 23.237 7.256 1.00 93.00 95 GLU A N 1
ATOM 720 C CA . GLU A 1 95 ? -9.070 22.575 8.082 1.00 93.00 95 GLU A CA 1
ATOM 721 C C . GLU A 1 95 ? -8.559 21.247 8.665 1.00 93.00 95 GLU A C 1
ATOM 723 O O . GLU A 1 95 ? -9.341 20.401 9.094 1.00 93.00 95 GLU A O 1
ATOM 728 N N . ALA A 1 96 ? -7.234 21.068 8.738 1.00 88.44 96 ALA A N 1
ATOM 729 C CA . ALA A 1 96 ? -6.597 19.842 9.226 1.00 88.44 96 ALA A CA 1
ATOM 730 C C . ALA A 1 96 ? -7.085 19.414 10.625 1.00 88.44 96 ALA A C 1
ATOM 732 O O . ALA A 1 96 ? -7.204 18.223 10.896 1.00 88.44 96 ALA A O 1
ATOM 733 N N . GLY A 1 97 ? -7.430 20.369 11.499 1.00 90.12 97 GLY A N 1
ATOM 734 C CA . GLY A 1 97 ? -7.963 20.089 12.839 1.00 90.12 97 GLY A CA 1
ATOM 735 C C . GLY A 1 97 ? -9.331 19.392 12.852 1.00 90.12 97 GLY A C 1
ATOM 736 O O . GLY A 1 97 ? -9.701 18.804 13.865 1.00 90.12 97 GLY A O 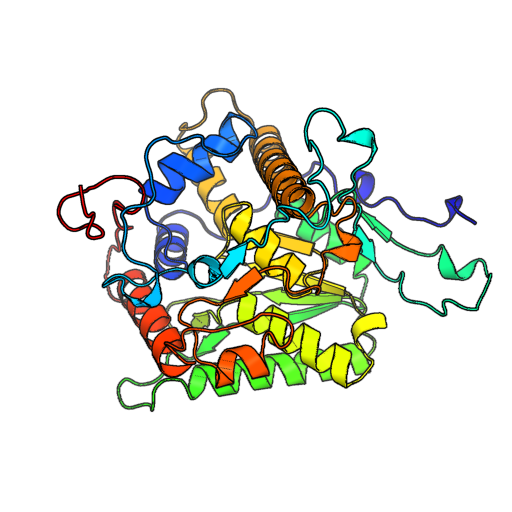1
ATOM 737 N N . ALA A 1 98 ? -10.071 19.428 11.740 1.00 91.81 98 ALA A N 1
ATOM 738 C CA . ALA A 1 98 ? -11.325 18.698 11.564 1.00 91.81 98 ALA A CA 1
ATOM 739 C C . ALA A 1 98 ? -11.120 17.300 10.954 1.00 91.81 98 ALA A C 1
ATOM 741 O O . ALA A 1 98 ? -12.085 16.547 10.808 1.00 91.81 98 ALA A O 1
ATOM 742 N N . MET A 1 99 ? -9.884 16.946 10.588 1.00 97.12 99 MET A N 1
ATOM 743 C CA . MET A 1 99 ? -9.549 15.691 9.929 1.00 97.12 99 MET A CA 1
ATOM 744 C C . MET A 1 99 ? -8.780 14.741 10.849 1.00 97.12 99 MET A C 1
ATOM 746 O O . MET A 1 99 ? -8.128 15.154 11.805 1.00 97.12 99 MET A O 1
ATOM 750 N N . SER A 1 100 ? -8.845 13.436 10.572 1.00 97.25 100 SER A N 1
ATOM 751 C CA . SER A 1 100 ? -8.120 12.448 11.370 1.00 97.25 100 SER A CA 1
ATOM 752 C C . SER A 1 100 ? -7.727 11.199 10.591 1.00 97.25 100 SER A C 1
ATOM 754 O O . SER A 1 100 ? -8.551 10.569 9.922 1.00 97.25 100 SER A O 1
ATOM 756 N N . LEU A 1 101 ? -6.471 10.787 10.774 1.00 98.06 101 LEU A N 1
ATOM 757 C CA . LEU A 1 101 ? -5.949 9.493 10.336 1.00 98.06 101 LEU A CA 1
ATOM 758 C C . LEU A 1 101 ? -5.925 8.443 11.460 1.00 98.06 101 LEU A C 1
ATOM 760 O O . LEU A 1 101 ? -5.410 7.337 11.258 1.00 98.06 101 LEU A O 1
ATOM 764 N N . LYS A 1 102 ? -6.532 8.748 12.619 1.00 97.25 102 LYS A N 1
ATOM 765 C CA . LYS A 1 102 ? -6.526 7.842 13.768 1.00 97.25 102 LYS A CA 1
ATOM 766 C C . LYS A 1 102 ? -7.068 6.474 13.375 1.00 97.25 102 LYS A C 1
ATOM 768 O O . LYS A 1 102 ? -8.181 6.320 12.864 1.00 97.25 102 LYS A O 1
ATOM 773 N N . THR A 1 103 ? -6.255 5.469 13.637 1.00 96.31 103 THR A N 1
ATOM 774 C CA . THR A 1 103 ? -6.508 4.073 13.320 1.00 96.31 103 THR A CA 1
ATOM 775 C C . THR A 1 103 ? -6.616 3.303 14.620 1.00 96.31 103 THR A C 1
ATOM 777 O O . THR A 1 103 ? -5.828 3.499 15.538 1.00 96.31 103 THR A O 1
ATOM 780 N N . ARG A 1 104 ? -7.639 2.458 14.728 1.00 93.56 104 ARG A N 1
ATOM 781 C CA . ARG A 1 104 ? -7.926 1.706 15.948 1.00 93.56 104 ARG A CA 1
ATOM 782 C C . ARG A 1 104 ? -7.854 0.213 15.679 1.00 93.56 104 ARG A C 1
ATOM 784 O O . ARG A 1 104 ? -8.152 -0.232 14.571 1.00 93.56 104 ARG A O 1
ATOM 791 N N . PHE A 1 105 ? -7.500 -0.531 16.716 1.00 90.56 105 PHE A N 1
ATOM 792 C CA . PHE A 1 105 ? -7.497 -1.989 16.738 1.00 90.56 105 PHE A CA 1
ATOM 793 C C . PHE A 1 105 ? -8.424 -2.480 17.848 1.00 90.56 105 PHE A C 1
ATOM 795 O O . PHE A 1 105 ? -8.615 -1.788 18.848 1.00 90.56 105 PHE A O 1
ATOM 802 N N . LYS A 1 106 ? -8.975 -3.691 17.688 1.00 81.94 106 LYS A N 1
ATOM 803 C CA . LYS A 1 106 ? -9.889 -4.333 18.657 1.00 81.94 106 LYS A CA 1
ATOM 804 C C . LYS A 1 106 ? -11.136 -3.494 19.000 1.00 81.94 106 LYS A C 1
ATOM 806 O O . LYS A 1 106 ? -11.749 -3.686 20.038 1.00 81.94 106 LYS A O 1
ATOM 811 N N . ASN A 1 107 ? -11.530 -2.566 18.126 1.00 72.19 107 ASN A N 1
ATOM 812 C CA . ASN A 1 107 ? -12.554 -1.555 18.414 1.00 72.19 107 ASN A CA 1
ATOM 813 C C . ASN A 1 107 ? -13.948 -1.869 17.850 1.00 72.19 107 ASN A C 1
ATOM 815 O O . ASN A 1 107 ? -14.847 -1.036 17.957 1.00 72.19 107 ASN A O 1
ATOM 819 N N . LEU A 1 108 ? -14.125 -3.013 17.190 1.00 75.81 108 LEU A N 1
ATOM 820 C CA . LEU A 1 108 ? -15.385 -3.400 16.554 1.00 75.81 108 LEU A CA 1
ATOM 821 C C . LEU A 1 108 ? -16.137 -4.377 17.468 1.00 75.81 108 LEU A C 1
ATOM 823 O O . LEU A 1 108 ? -16.218 -5.572 17.200 1.00 75.81 108 LEU A O 1
ATOM 827 N N . GLY A 1 109 ? -16.628 -3.841 18.588 1.00 79.50 109 GLY A N 1
ATOM 828 C CA . GLY A 1 109 ? -17.495 -4.540 19.540 1.00 79.50 109 GLY A CA 1
ATOM 829 C C . GLY A 1 109 ? -18.987 -4.311 19.264 1.00 79.50 109 GLY A C 1
ATOM 830 O O . GLY A 1 109 ? -19.385 -3.886 18.180 1.00 79.50 109 GLY A O 1
ATOM 831 N N . ASN A 1 110 ? -19.831 -4.569 20.263 1.00 82.75 110 ASN A N 1
ATOM 832 C CA . ASN A 1 110 ? -21.272 -4.341 20.159 1.00 82.75 110 ASN A CA 1
ATOM 833 C C . ASN A 1 110 ? -21.597 -2.838 20.199 1.00 82.75 110 ASN A C 1
ATOM 835 O O . ASN A 1 110 ? -21.408 -2.207 21.232 1.00 82.75 110 ASN A O 1
ATOM 839 N N . ILE A 1 111 ? -22.137 -2.275 19.115 1.00 86.56 111 ILE A N 1
ATOM 840 C CA . ILE A 1 111 ? -22.509 -0.848 19.029 1.00 86.56 111 ILE A CA 1
ATOM 841 C C . ILE A 1 111 ? -23.690 -0.452 19.930 1.00 86.56 111 ILE A C 1
ATOM 843 O O . ILE A 1 111 ? -23.910 0.733 20.154 1.00 86.56 111 ILE A O 1
ATOM 847 N N . LEU A 1 112 ? -24.465 -1.428 20.415 1.00 88.62 112 LEU A N 1
ATOM 848 C CA . LEU A 1 112 ? -25.618 -1.212 21.295 1.00 88.62 112 LEU A CA 1
ATOM 849 C C . LEU A 1 112 ? -25.245 -1.286 22.779 1.00 88.62 112 LEU A C 1
ATOM 851 O O . LEU A 1 112 ? -26.051 -0.919 23.631 1.00 88.62 112 LEU A O 1
ATOM 855 N N . ALA A 1 113 ? -24.052 -1.797 23.093 1.00 83.44 113 ALA A N 1
ATOM 856 C CA . ALA A 1 113 ? -23.556 -1.853 24.458 1.00 83.44 113 ALA A CA 1
ATOM 857 C C . ALA A 1 113 ? -22.990 -0.488 24.874 1.00 83.44 113 ALA A C 1
ATOM 859 O O . ALA A 1 113 ? -22.467 0.255 24.043 1.00 83.44 113 ALA A O 1
ATOM 860 N N . GLN A 1 114 ? -23.077 -0.181 26.166 1.00 83.88 114 GLN A N 1
ATOM 861 C CA . GLN A 1 114 ? -22.419 0.966 26.787 1.00 83.88 114 GLN A CA 1
ATOM 862 C C . GLN A 1 114 ? -21.639 0.453 27.997 1.00 83.88 114 GLN A C 1
ATOM 864 O O . GLN A 1 114 ? -22.121 0.485 29.129 1.00 83.88 114 GLN A O 1
ATOM 869 N N . GLU A 1 115 ? -20.453 -0.090 27.740 1.00 81.75 115 GLU A N 1
ATOM 870 C CA . GLU A 1 115 ? -19.644 -0.777 28.746 1.00 81.75 115 GLU A CA 1
ATOM 871 C C . GLU A 1 115 ? -18.157 -0.449 28.604 1.00 81.75 115 GLU A C 1
ATOM 873 O O . GLU A 1 115 ? -17.655 -0.157 27.519 1.00 81.75 115 GLU A O 1
ATOM 878 N N . GLU A 1 116 ? -17.429 -0.543 29.714 1.00 78.62 116 GLU A N 1
ATOM 879 C CA . GLU A 1 116 ? -16.006 -0.207 29.775 1.00 78.62 116 GLU A CA 1
ATOM 880 C C . GLU A 1 116 ? -15.130 -1.083 28.861 1.00 78.62 116 GLU A C 1
ATOM 882 O O . GLU A 1 116 ? -14.103 -0.629 28.364 1.00 78.62 116 GLU A O 1
ATOM 887 N N . ALA A 1 117 ? -15.555 -2.313 28.557 1.00 73.25 117 ALA A N 1
ATOM 888 C CA . ALA A 1 117 ? -14.824 -3.208 27.661 1.00 73.25 117 ALA A CA 1
ATOM 889 C C . ALA A 1 117 ? -14.652 -2.637 26.238 1.00 73.25 117 ALA A C 1
ATOM 891 O O . ALA A 1 117 ? -13.699 -2.997 25.546 1.00 73.25 117 ALA A O 1
ATOM 892 N N . GLN A 1 118 ? -15.518 -1.708 25.810 1.00 73.50 118 GLN A N 1
ATOM 893 C CA . GLN A 1 118 ? -15.427 -1.051 24.501 1.00 73.50 118 GLN A CA 1
ATOM 894 C C . GLN A 1 118 ? -14.241 -0.080 24.383 1.00 73.50 118 GLN A C 1
ATOM 896 O O . GLN A 1 118 ? -13.899 0.322 23.269 1.00 73.50 118 GLN A O 1
ATOM 901 N N . THR A 1 119 ? -13.614 0.316 25.498 1.00 76.19 119 THR A N 1
ATOM 902 C CA . THR A 1 119 ? -12.464 1.233 25.494 1.00 76.19 119 THR A CA 1
ATOM 903 C C . THR A 1 119 ? -11.110 0.534 25.600 1.00 76.19 119 THR A C 1
ATOM 905 O O . THR A 1 119 ? -10.093 1.213 25.490 1.00 76.19 119 THR A O 1
ATOM 908 N N . ASN A 1 120 ? -11.078 -0.803 25.696 1.00 82.06 120 ASN A N 1
ATOM 909 C CA . ASN A 1 120 ? -9.856 -1.618 25.622 1.00 82.06 120 ASN A CA 1
ATOM 910 C C . ASN A 1 120 ? -9.358 -1.746 24.172 1.00 82.06 120 ASN A C 1
ATOM 912 O O . ASN A 1 120 ? -9.330 -2.829 23.581 1.00 82.06 120 ASN A O 1
ATOM 916 N N . VAL A 1 121 ? -8.998 -0.611 23.579 1.00 88.81 121 VAL A N 1
ATOM 917 C CA . VAL A 1 121 ? -8.576 -0.498 22.183 1.00 88.81 121 VAL A CA 1
ATOM 918 C C . VAL A 1 121 ? -7.174 0.072 22.102 1.00 88.81 121 VAL A C 1
ATOM 920 O O . VAL A 1 121 ? -6.773 0.902 22.917 1.00 88.81 121 VAL A O 1
ATOM 923 N N . PHE A 1 122 ? -6.448 -0.337 21.070 1.00 92.25 122 PHE A N 1
ATOM 924 C CA . PHE A 1 122 ? -5.210 0.332 20.704 1.00 92.25 122 PHE A CA 1
ATOM 925 C C . PHE A 1 122 ? -5.514 1.423 19.686 1.00 92.25 122 PHE A C 1
ATOM 927 O O . PHE A 1 122 ? -6.315 1.206 18.769 1.00 92.25 122 PHE A O 1
ATOM 934 N N . VAL A 1 123 ? -4.874 2.576 19.834 1.00 94.81 123 VAL A N 1
ATOM 935 C CA . VAL A 1 123 ? -5.029 3.723 18.939 1.00 94.81 123 VAL A CA 1
ATOM 936 C C . VAL A 1 123 ? -3.667 4.095 18.377 1.00 94.81 123 VAL A C 1
ATOM 938 O O . VAL A 1 123 ? -2.691 4.180 19.107 1.00 94.81 123 VAL A O 1
ATOM 941 N N . LEU A 1 124 ? -3.622 4.305 17.071 1.00 95.69 124 LEU A N 1
ATOM 942 C CA . LEU A 1 124 ? -2.479 4.805 16.324 1.00 95.69 124 LEU A CA 1
ATOM 943 C C . LEU A 1 124 ? -2.897 6.099 15.628 1.00 95.69 124 LEU A C 1
ATOM 945 O O . LEU A 1 124 ? -4.047 6.201 15.189 1.00 95.69 124 LEU A O 1
ATOM 949 N N . ASP A 1 125 ? -2.004 7.072 15.484 1.00 95.88 125 ASP A N 1
ATOM 950 C CA . ASP A 1 125 ? -2.384 8.365 14.899 1.00 95.88 125 ASP A CA 1
ATOM 951 C C . ASP A 1 125 ? -2.557 8.330 13.377 1.00 95.88 125 ASP A C 1
ATOM 953 O O . ASP A 1 125 ? -3.228 9.189 12.802 1.00 95.88 125 ASP A O 1
ATOM 957 N N . SER A 1 126 ? -2.029 7.295 12.727 1.00 97.12 126 SER A N 1
ATOM 958 C CA . SER A 1 126 ? -2.051 7.133 11.275 1.00 97.12 126 SER A CA 1
ATOM 959 C C . SER A 1 126 ? -1.976 5.659 10.880 1.00 97.12 126 SER A C 1
ATOM 961 O O . SER A 1 126 ? -1.372 4.875 11.602 1.00 97.12 126 SER A O 1
ATOM 963 N N . PRO A 1 127 ? -2.537 5.233 9.732 1.00 97.88 127 PRO A N 1
ATOM 964 C CA . PRO A 1 127 ? -2.379 3.860 9.255 1.00 97.88 127 PRO A CA 1
ATOM 965 C C . PRO A 1 127 ? -0.956 3.538 8.757 1.00 97.88 127 PRO A C 1
ATOM 967 O O . PRO A 1 127 ? -0.697 2.393 8.389 1.00 97.88 127 PRO A O 1
ATOM 970 N N . VAL A 1 128 ? -0.053 4.521 8.693 1.00 98.12 128 VAL A N 1
ATOM 971 C CA . VAL A 1 128 ? 1.291 4.396 8.112 1.00 98.12 128 VAL A CA 1
ATOM 972 C C . VAL A 1 128 ? 2.307 3.975 9.174 1.00 98.12 128 VAL A C 1
ATOM 974 O O . VAL A 1 128 ? 2.474 4.665 10.184 1.00 98.12 128 VAL A O 1
ATOM 977 N N . LEU A 1 129 ? 3.018 2.877 8.909 1.00 97.69 129 LEU A N 1
ATOM 978 C CA . LEU A 1 129 ? 4.043 2.306 9.784 1.00 97.69 129 LEU A CA 1
ATOM 979 C C . LEU A 1 129 ? 5.413 2.272 9.092 1.00 97.69 129 LEU A C 1
ATOM 981 O O . LEU A 1 129 ? 5.534 1.766 7.971 1.00 97.69 129 LEU A O 1
ATOM 985 N N . THR A 1 130 ? 6.456 2.726 9.791 1.00 97.69 130 THR A N 1
ATOM 986 C CA . THR A 1 130 ? 7.852 2.410 9.437 1.00 97.69 130 THR A CA 1
ATOM 987 C C . THR A 1 130 ? 8.152 0.935 9.729 1.00 97.69 130 THR A C 1
ATOM 989 O O . THR A 1 130 ? 7.378 0.267 10.424 1.00 97.69 130 THR A O 1
ATOM 992 N N . ASN A 1 131 ? 9.266 0.403 9.222 1.00 97.19 131 ASN A N 1
ATOM 993 C CA . ASN A 1 131 ? 9.683 -0.978 9.485 1.00 97.19 131 ASN A CA 1
ATOM 994 C C . ASN A 1 131 ? 9.839 -1.236 10.985 1.00 97.19 131 ASN A C 1
ATOM 996 O O . ASN A 1 131 ? 9.332 -2.236 11.490 1.00 97.19 131 ASN A O 1
ATOM 1000 N N . GLY A 1 132 ? 10.464 -0.306 11.709 1.00 96.62 132 GLY A N 1
ATOM 1001 C CA . GLY A 1 132 ? 10.621 -0.396 13.154 1.00 96.62 132 GLY A CA 1
ATOM 1002 C C . GLY A 1 132 ? 9.288 -0.320 13.897 1.00 96.62 132 GLY A C 1
ATOM 1003 O O . GLY A 1 132 ? 9.054 -1.104 14.818 1.00 96.62 132 GLY A O 1
ATOM 1004 N N . MET A 1 133 ? 8.397 0.598 13.499 1.00 96.62 133 MET A N 1
ATOM 1005 C CA . MET A 1 133 ? 7.060 0.705 14.098 1.00 96.62 133 MET A CA 1
ATOM 1006 C C . MET A 1 133 ? 6.253 -0.579 13.886 1.00 96.62 133 MET A C 1
ATOM 1008 O O . MET A 1 133 ? 5.572 -1.029 14.803 1.00 96.62 133 MET A O 1
ATOM 1012 N N . TYR A 1 134 ? 6.338 -1.177 12.694 1.00 96.00 134 TYR A N 1
ATOM 1013 C CA . TYR A 1 134 ? 5.674 -2.438 12.373 1.00 96.00 134 TYR A CA 1
ATOM 1014 C C . TYR A 1 134 ? 6.126 -3.570 13.303 1.00 96.00 134 TYR A C 1
ATOM 1016 O O . TYR A 1 134 ? 5.269 -4.215 13.903 1.00 96.00 134 TYR A O 1
ATOM 1024 N N . GLU A 1 135 ? 7.435 -3.778 13.479 1.00 94.19 135 GLU A N 1
ATOM 1025 C CA . GLU A 1 135 ? 7.951 -4.839 14.358 1.00 94.19 135 GLU A CA 1
ATOM 1026 C C . GLU A 1 135 ? 7.482 -4.651 15.805 1.00 94.19 135 GLU A C 1
ATOM 1028 O O . GLU A 1 135 ? 6.883 -5.553 16.388 1.00 94.19 135 GLU A O 1
ATOM 1033 N N . ARG A 1 136 ? 7.633 -3.437 16.351 1.00 94.25 136 ARG A N 1
ATOM 1034 C CA . ARG A 1 136 ? 7.194 -3.114 17.721 1.00 94.25 136 ARG A CA 1
ATOM 1035 C C . ARG A 1 136 ? 5.677 -3.240 17.906 1.00 94.25 136 ARG A C 1
ATOM 1037 O O . ARG A 1 136 ? 5.200 -3.611 18.982 1.00 94.25 136 ARG A O 1
ATOM 1044 N N . MET A 1 137 ? 4.895 -2.945 16.866 1.00 93.88 137 MET A N 1
ATOM 1045 C CA . MET A 1 137 ? 3.439 -3.101 16.887 1.00 93.88 137 MET A CA 1
ATOM 1046 C C . MET A 1 137 ? 3.027 -4.577 16.956 1.00 93.88 137 MET A C 1
ATOM 1048 O O . MET A 1 137 ? 2.052 -4.884 17.646 1.00 93.88 137 MET A O 1
ATOM 1052 N N . LEU A 1 138 ? 3.752 -5.492 16.300 1.00 92.00 138 LEU A N 1
ATOM 1053 C CA . LEU A 1 138 ? 3.469 -6.928 16.410 1.00 92.00 138 LEU A CA 1
ATOM 1054 C C . LEU A 1 138 ? 3.632 -7.428 17.848 1.00 92.00 138 LEU A C 1
ATOM 1056 O O . LEU A 1 138 ? 2.767 -8.159 18.329 1.00 92.00 138 LEU A O 1
ATOM 1060 N N . ASP A 1 139 ? 4.668 -6.973 18.551 1.00 87.19 139 ASP A N 1
ATOM 1061 C CA . ASP A 1 139 ? 4.898 -7.350 19.949 1.00 87.19 139 ASP A CA 1
ATOM 1062 C C . ASP A 1 139 ? 3.836 -6.760 20.887 1.00 87.19 139 ASP A C 1
ATOM 1064 O O . ASP A 1 139 ? 3.382 -7.421 21.820 1.00 87.19 139 ASP A O 1
ATOM 1068 N N . THR A 1 140 ? 3.392 -5.529 20.618 1.00 87.19 140 THR A N 1
ATOM 1069 C CA . THR A 1 140 ? 2.473 -4.792 21.501 1.00 87.19 140 THR A CA 1
ATOM 1070 C C . THR A 1 140 ? 1.008 -5.183 21.288 1.00 87.19 140 THR A C 1
ATOM 1072 O O . THR A 1 140 ? 0.299 -5.554 22.221 1.00 87.19 140 THR A O 1
ATOM 1075 N N . VAL A 1 141 ? 0.522 -5.089 20.049 1.00 84.12 141 VAL A N 1
ATOM 1076 C CA . VAL A 1 141 ? -0.891 -5.333 19.704 1.00 84.12 141 VAL A CA 1
ATOM 1077 C C . VAL A 1 141 ? -1.139 -6.819 19.469 1.00 84.12 141 VAL A C 1
ATOM 1079 O O . VAL A 1 141 ? -2.210 -7.351 19.790 1.00 84.12 141 VAL A O 1
ATOM 1082 N N . GLY A 1 142 ? -0.144 -7.461 18.865 1.00 73.44 142 GLY A N 1
ATOM 1083 C CA . GLY A 1 142 ? -0.215 -8.801 18.326 1.00 73.44 142 GLY A CA 1
ATOM 1084 C C . GLY A 1 142 ? 0.171 -9.914 19.288 1.00 73.44 142 GLY A C 1
ATOM 1085 O O . GLY A 1 142 ? 0.044 -11.059 18.865 1.00 73.44 142 GLY A O 1
ATOM 1086 N N . ALA A 1 143 ? 0.606 -9.602 20.519 1.00 73.12 143 ALA A N 1
ATOM 1087 C CA . ALA A 1 143 ? 1.117 -10.509 21.558 1.00 73.12 143 ALA A CA 1
ATOM 1088 C C . ALA A 1 143 ? 0.449 -11.907 21.576 1.00 73.12 143 ALA A C 1
ATOM 1090 O O . ALA A 1 143 ? -0.522 -12.146 22.293 1.00 73.12 143 ALA A O 1
ATOM 1091 N N . GLY A 1 144 ? 0.964 -12.834 20.759 1.00 69.50 144 GLY A N 1
ATOM 1092 C CA . GLY A 1 144 ? 0.478 -14.216 20.621 1.00 69.50 144 GLY A CA 1
ATOM 1093 C C . GLY A 1 144 ? -0.779 -14.439 19.760 1.00 69.50 144 GLY A C 1
ATOM 1094 O O . GLY A 1 144 ? -1.151 -15.586 19.542 1.00 69.50 144 GLY A O 1
ATOM 1095 N N . ALA A 1 145 ? -1.413 -13.389 19.235 1.00 87.50 145 ALA A N 1
ATOM 1096 C CA . ALA A 1 145 ? -2.631 -13.448 18.415 1.00 87.50 145 ALA A CA 1
ATOM 1097 C C . ALA A 1 145 ? -2.427 -12.844 17.011 1.00 87.50 145 ALA A C 1
ATOM 1099 O O . ALA A 1 145 ? -3.331 -12.218 16.450 1.00 87.50 145 ALA A O 1
ATOM 1100 N N . THR A 1 146 ? -1.225 -13.000 16.454 1.00 94.81 146 THR A N 1
ATOM 1101 C CA . THR A 1 146 ? -0.879 -12.560 15.097 1.00 94.81 146 THR A CA 1
ATOM 1102 C C . THR A 1 146 ? -0.681 -13.762 14.195 1.00 94.81 146 THR A C 1
ATOM 1104 O O . THR A 1 146 ? 0.130 -14.632 14.503 1.00 94.81 146 THR A O 1
ATOM 1107 N N . THR A 1 147 ? -1.342 -13.758 13.042 1.00 97.19 147 THR A N 1
ATOM 1108 C CA . THR A 1 147 ? -1.037 -14.691 11.955 1.00 97.19 147 THR A CA 1
ATOM 1109 C C . THR A 1 147 ? -0.428 -13.934 10.785 1.00 97.19 147 THR A C 1
ATOM 1111 O O . THR A 1 147 ? -1.018 -12.978 10.281 1.00 97.19 147 THR A O 1
ATOM 1114 N N . VAL A 1 148 ? 0.757 -14.365 10.349 1.00 97.88 148 VAL A N 1
ATOM 1115 C CA . VAL A 1 148 ? 1.447 -13.815 9.176 1.00 97.88 148 VAL A CA 1
ATOM 1116 C C . VAL A 1 148 ? 1.200 -14.723 7.979 1.00 97.88 148 VAL A C 1
ATOM 1118 O O . VAL A 1 148 ? 1.618 -15.880 7.975 1.00 97.88 148 VAL A O 1
ATOM 1121 N N . ILE A 1 149 ? 0.541 -14.183 6.961 1.00 98.69 149 ILE A N 1
ATOM 1122 C CA . ILE A 1 149 ? 0.166 -14.878 5.735 1.00 98.69 149 ILE A CA 1
ATOM 1123 C C . ILE A 1 149 ? 1.115 -14.478 4.614 1.00 98.69 149 ILE A C 1
ATOM 1125 O O . ILE A 1 149 ? 1.273 -13.302 4.269 1.00 98.69 149 ILE A O 1
ATOM 1129 N N . ASP A 1 150 ? 1.725 -15.496 4.020 1.00 98.69 150 ASP A N 1
ATOM 1130 C CA . ASP A 1 150 ? 2.603 -15.351 2.872 1.00 98.69 150 ASP A CA 1
ATOM 1131 C C . ASP A 1 150 ? 1.792 -15.035 1.613 1.00 98.69 150 ASP A C 1
ATOM 1133 O O . ASP A 1 150 ? 1.061 -15.890 1.104 1.00 98.69 150 ASP A O 1
ATOM 1137 N N . CYS A 1 151 ? 1.952 -13.825 1.087 1.00 98.69 151 CYS A N 1
ATOM 1138 C CA . CYS A 1 151 ? 1.316 -13.363 -0.142 1.00 98.69 151 CYS A CA 1
ATOM 1139 C C . CYS A 1 151 ? 2.213 -13.576 -1.369 1.00 98.69 151 CYS A C 1
ATOM 1141 O O . CYS A 1 151 ? 2.204 -12.784 -2.309 1.00 98.69 151 CYS A O 1
ATOM 1143 N N . THR A 1 152 ? 2.987 -14.661 -1.376 1.00 98.56 152 THR A N 1
ATOM 1144 C CA . THR A 1 152 ? 3.756 -15.116 -2.537 1.00 98.56 152 THR A CA 1
ATOM 1145 C C . THR A 1 152 ? 3.321 -16.512 -2.988 1.00 98.56 152 THR A C 1
ATOM 1147 O O . THR A 1 152 ? 2.644 -17.252 -2.264 1.00 98.56 152 THR A O 1
ATOM 1150 N N . TYR A 1 153 ? 3.656 -16.863 -4.224 1.00 98.31 153 TYR A N 1
ATOM 1151 C CA . TYR A 1 153 ? 3.356 -18.154 -4.840 1.00 98.31 153 TYR A CA 1
ATOM 1152 C C . TYR A 1 153 ? 4.481 -18.562 -5.777 1.00 98.31 153 TYR A C 1
ATOM 1154 O O . TYR A 1 153 ? 5.295 -17.732 -6.175 1.00 98.31 153 TYR A O 1
ATOM 1162 N N . ASP A 1 154 ? 4.557 -19.847 -6.089 1.00 98.06 154 ASP A N 1
ATOM 1163 C CA . ASP A 1 154 ? 5.647 -20.368 -6.905 1.00 98.06 154 ASP A CA 1
ATOM 1164 C C . ASP A 1 154 ? 5.542 -19.824 -8.331 1.00 98.06 154 ASP A C 1
ATOM 1166 O O . ASP A 1 154 ? 4.440 -19.643 -8.857 1.00 98.06 154 ASP A O 1
ATOM 1170 N N . VAL A 1 155 ? 6.691 -19.535 -8.945 1.00 96.94 155 VAL A N 1
ATOM 1171 C CA . VAL A 1 155 ? 6.743 -19.060 -10.333 1.00 96.94 155 VAL A CA 1
ATOM 1172 C C . VAL A 1 155 ? 6.129 -20.132 -11.246 1.00 96.94 155 VAL A C 1
ATOM 1174 O O . VAL A 1 155 ? 6.647 -21.251 -11.283 1.00 96.94 155 VAL A O 1
ATOM 1177 N N . PRO A 1 156 ? 5.043 -19.825 -11.983 1.00 95.31 156 PRO A N 1
ATOM 1178 C CA . PRO A 1 156 ? 4.416 -20.793 -12.877 1.00 95.31 156 PRO A CA 1
ATOM 1179 C C . PRO A 1 156 ? 5.373 -21.282 -13.966 1.00 95.31 156 PRO A C 1
ATOM 1181 O O . PRO A 1 156 ? 6.195 -20.513 -14.467 1.00 95.31 156 PRO A O 1
ATOM 1184 N N . ALA A 1 157 ? 5.226 -22.549 -14.364 1.00 92.81 157 ALA A N 1
ATOM 1185 C CA . ALA A 1 157 ? 5.912 -23.091 -15.533 1.00 92.81 157 ALA A CA 1
ATOM 1186 C C . ALA A 1 157 ? 5.511 -22.324 -16.808 1.00 92.81 157 ALA A C 1
ATOM 1188 O O . ALA A 1 157 ? 4.403 -21.794 -16.896 1.00 92.81 157 ALA A O 1
ATOM 1189 N N . ASP A 1 158 ? 6.395 -22.273 -17.807 1.00 88.19 158 ASP A N 1
ATOM 1190 C CA . ASP A 1 158 ? 6.155 -21.493 -19.032 1.00 88.19 158 ASP A CA 1
ATOM 1191 C C . ASP A 1 158 ? 4.947 -22.002 -19.855 1.00 88.19 158 ASP A C 1
ATOM 1193 O O . ASP A 1 158 ? 4.368 -21.237 -20.625 1.00 88.19 158 ASP A O 1
ATOM 1197 N N . ASP A 1 159 ? 4.540 -23.265 -19.685 1.00 91.81 159 ASP A N 1
ATOM 1198 C CA . ASP A 1 159 ? 3.361 -23.880 -20.311 1.00 91.81 159 ASP A CA 1
ATOM 1199 C C . ASP A 1 159 ? 2.088 -23.803 -19.444 1.00 91.81 159 ASP A C 1
ATOM 1201 O O . ASP A 1 159 ? 1.002 -24.197 -19.886 1.00 91.81 159 ASP A O 1
ATOM 1205 N N . ALA A 1 160 ? 2.190 -23.275 -18.220 1.00 93.44 160 ALA A N 1
ATOM 1206 C CA . ALA A 1 160 ? 1.055 -23.130 -17.324 1.00 93.44 160 ALA A CA 1
ATOM 1207 C C . ALA A 1 160 ? 0.036 -22.130 -17.885 1.00 93.44 160 ALA A C 1
ATOM 1209 O O . ALA A 1 160 ? 0.371 -21.094 -18.462 1.00 93.44 160 ALA A O 1
ATOM 1210 N N . ARG A 1 161 ? -1.254 -22.414 -17.668 1.00 95.75 161 ARG A N 1
ATOM 1211 C CA . ARG A 1 161 ? -2.329 -21.505 -18.073 1.00 95.75 161 ARG A CA 1
ATOM 1212 C C . ARG A 1 161 ? -2.253 -20.203 -17.254 1.00 95.75 161 ARG A C 1
ATOM 1214 O O . ARG A 1 161 ? -2.437 -20.269 -16.035 1.00 95.75 161 ARG A O 1
ATOM 1221 N N . PRO A 1 162 ? -2.111 -19.027 -17.897 1.00 94.50 162 PRO A N 1
ATOM 1222 C CA . PRO A 1 162 ? -2.014 -17.762 -17.181 1.00 94.50 162 PRO A CA 1
ATOM 1223 C C . PRO A 1 162 ? -3.234 -17.462 -16.300 1.00 94.50 162 PRO A C 1
ATOM 1225 O O . PRO A 1 162 ? -4.385 -17.670 -16.693 1.00 94.50 162 PRO A O 1
ATOM 1228 N N . GLY A 1 163 ? -2.969 -16.920 -15.119 1.00 96.38 163 GLY A N 1
ATOM 1229 C CA . GLY A 1 163 ? -3.913 -16.511 -14.086 1.00 96.38 163 GLY A CA 1
ATOM 1230 C C . GLY A 1 163 ? -4.306 -17.621 -13.115 1.00 96.38 163 GLY A C 1
ATOM 1231 O O . GLY A 1 163 ? -4.910 -17.314 -12.087 1.00 96.38 163 GLY A O 1
ATOM 1232 N N . VAL A 1 164 ? -3.997 -18.890 -13.408 1.00 97.62 164 VAL A N 1
ATOM 1233 C CA . VAL A 1 164 ? -4.400 -20.020 -12.555 1.00 97.62 164 VAL A CA 1
ATOM 1234 C C . VAL A 1 164 ? -3.617 -20.030 -11.245 1.00 97.62 164 VAL A C 1
ATOM 1236 O O . VAL A 1 164 ? -4.232 -20.162 -10.187 1.00 97.62 164 VAL A O 1
ATOM 1239 N N . ALA A 1 165 ? -2.297 -19.838 -11.289 1.00 97.94 165 ALA A N 1
ATOM 1240 C CA . ALA A 1 165 ? -1.479 -19.856 -10.081 1.00 97.94 165 ALA A CA 1
ATOM 1241 C C . ALA A 1 165 ? -1.781 -18.643 -9.190 1.00 97.94 165 ALA A C 1
ATOM 1243 O O . ALA A 1 165 ? -2.005 -18.802 -7.991 1.00 97.94 165 ALA A O 1
ATOM 1244 N N . LEU A 1 166 ? -1.928 -17.451 -9.778 1.00 98.25 166 LEU A N 1
ATOM 1245 C CA . LEU A 1 166 ? -2.385 -16.260 -9.064 1.00 98.25 166 LEU A CA 1
ATOM 1246 C C . LEU A 1 166 ? -3.771 -16.468 -8.435 1.00 98.25 166 LEU A C 1
ATOM 1248 O O . LEU A 1 166 ? -4.005 -16.048 -7.300 1.00 98.25 166 LEU A O 1
ATOM 1252 N N . ARG A 1 167 ? -4.702 -17.129 -9.139 1.00 98.31 167 ARG A N 1
ATOM 1253 C CA . ARG A 1 167 ? -6.029 -17.433 -8.587 1.00 98.31 167 ARG A CA 1
ATOM 1254 C C . ARG A 1 167 ? -5.920 -18.330 -7.358 1.00 98.31 167 ARG A C 1
ATOM 1256 O O . ARG A 1 167 ? -6.456 -17.957 -6.315 1.00 98.31 167 ARG A O 1
ATOM 1263 N N . GLN A 1 168 ? -5.196 -19.441 -7.478 1.00 98.44 168 GLN A N 1
ATOM 1264 C CA . GLN A 1 168 ? -4.960 -20.391 -6.389 1.00 98.44 168 GLN A CA 1
ATOM 1265 C C . GLN A 1 168 ? -4.275 -19.721 -5.194 1.00 98.44 168 GLN A C 1
ATOM 1267 O O . GLN A 1 168 ? -4.685 -19.935 -4.057 1.00 98.44 168 GLN A O 1
ATOM 1272 N N . ALA A 1 169 ? -3.288 -18.856 -5.440 1.00 98.69 169 ALA A N 1
ATOM 1273 C CA . ALA A 1 169 ? -2.614 -18.092 -4.398 1.00 98.69 169 ALA A CA 1
ATOM 1274 C C . ALA A 1 169 ? -3.587 -17.178 -3.641 1.00 98.69 169 ALA A C 1
ATOM 1276 O O . ALA A 1 169 ? -3.615 -17.186 -2.415 1.00 98.69 169 ALA A O 1
ATOM 1277 N N . LEU A 1 170 ? -4.422 -16.429 -4.364 1.00 98.75 170 LEU A N 1
ATOM 1278 C CA . LEU A 1 170 ? -5.428 -15.547 -3.771 1.00 98.75 170 LEU A CA 1
ATOM 1279 C C . LEU A 1 170 ? -6.499 -16.323 -2.982 1.00 98.75 170 LEU A C 1
ATOM 1281 O O . LEU A 1 170 ? -6.961 -15.827 -1.958 1.00 98.75 170 LEU A O 1
ATOM 1285 N N . ASP A 1 171 ? -6.891 -17.524 -3.421 1.00 98.62 171 ASP A N 1
ATOM 1286 C CA . ASP A 1 171 ? -7.832 -18.370 -2.668 1.00 98.62 171 ASP A CA 1
ATOM 1287 C C . ASP A 1 171 ? -7.196 -18.939 -1.407 1.00 98.62 171 ASP A C 1
ATOM 1289 O O . ASP A 1 171 ? -7.766 -18.790 -0.330 1.00 98.62 171 ASP A O 1
ATOM 1293 N N . ARG A 1 172 ? -5.966 -19.453 -1.510 1.00 98.75 172 ARG A N 1
ATOM 1294 C CA . ARG A 1 172 ? -5.178 -19.887 -0.354 1.00 98.75 172 ARG A CA 1
ATOM 1295 C C . ARG A 1 172 ? -5.063 -18.776 0.692 1.00 98.75 172 ARG A C 1
ATOM 1297 O O . ARG A 1 172 ? -5.344 -19.011 1.858 1.00 98.75 172 ARG A O 1
ATOM 1304 N N . ILE A 1 173 ? -4.693 -17.561 0.279 1.00 98.88 173 ILE A N 1
ATOM 1305 C CA . ILE A 1 173 ? -4.551 -16.405 1.182 1.00 98.88 173 ILE A CA 1
ATOM 1306 C C . ILE A 1 173 ? -5.882 -16.083 1.882 1.00 98.88 173 ILE A C 1
ATOM 1308 O O . ILE A 1 173 ? -5.896 -15.805 3.080 1.00 98.88 173 ILE A O 1
ATOM 1312 N N . ARG A 1 174 ? -7.009 -16.132 1.158 1.00 98.69 174 ARG A N 1
ATOM 1313 C CA . ARG A 1 174 ? -8.349 -15.919 1.734 1.00 98.69 174 ARG A CA 1
ATOM 1314 C C . ARG A 1 174 ? -8.716 -17.000 2.749 1.00 98.69 174 ARG A C 1
ATOM 1316 O O . ARG A 1 174 ? -9.232 -16.663 3.812 1.00 98.69 174 ARG A O 1
ATOM 1323 N N . ASP A 1 175 ? -8.453 -18.262 2.426 1.00 98.69 175 ASP A N 1
ATOM 1324 C CA . ASP A 1 175 ? -8.781 -19.404 3.281 1.00 98.69 175 ASP A CA 1
ATOM 1325 C C . ASP A 1 175 ? -7.899 -19.430 4.542 1.00 98.69 175 ASP A C 1
ATOM 1327 O O . ASP A 1 175 ? -8.408 -19.617 5.647 1.00 98.69 175 ASP A O 1
ATOM 1331 N N . GLU A 1 176 ? -6.597 -19.145 4.412 1.00 98.75 176 GLU A N 1
ATOM 1332 C CA . GLU A 1 176 ? -5.677 -18.972 5.544 1.00 98.75 176 GLU A CA 1
ATOM 1333 C C . GLU A 1 176 ? -6.119 -17.820 6.458 1.00 98.75 176 GLU A C 1
ATOM 1335 O O . GLU A 1 176 ? -6.100 -17.963 7.681 1.00 98.75 176 GLU A O 1
ATOM 1340 N N . ALA A 1 177 ? -6.569 -16.695 5.892 1.00 98.56 177 ALA A N 1
ATOM 1341 C CA . ALA A 1 177 ? -7.039 -15.554 6.677 1.00 98.56 177 ALA A CA 1
ATOM 1342 C C . ALA A 1 177 ? -8.352 -15.847 7.409 1.00 98.56 177 ALA A C 1
ATOM 1344 O O . ALA A 1 177 ? -8.515 -15.462 8.568 1.00 98.56 177 ALA A O 1
ATOM 1345 N N . GLU A 1 178 ? -9.283 -16.547 6.759 1.00 98.38 178 GLU A N 1
ATOM 1346 C CA . GLU A 1 178 ? -10.513 -17.007 7.397 1.00 98.38 178 GLU A CA 1
ATOM 1347 C C . GLU A 1 178 ? -10.209 -17.960 8.560 1.00 98.38 178 GLU A C 1
ATOM 1349 O O . GLU A 1 178 ? -10.721 -17.768 9.666 1.00 98.38 178 GLU A O 1
ATOM 1354 N N . ALA A 1 179 ? -9.338 -18.950 8.341 1.00 98.25 179 ALA A N 1
ATOM 1355 C CA . ALA A 1 179 ? -8.914 -19.883 9.378 1.00 98.25 179 ALA A CA 1
ATOM 1356 C C . ALA A 1 179 ? -8.226 -19.156 10.546 1.00 98.25 179 ALA A C 1
ATOM 1358 O O . ALA A 1 179 ? -8.542 -19.423 11.705 1.00 98.25 179 ALA A O 1
ATOM 1359 N N . ALA A 1 180 ? -7.352 -18.189 10.253 1.00 97.19 180 ALA A N 1
ATOM 1360 C CA . ALA A 1 180 ? -6.675 -17.369 11.254 1.00 97.19 180 ALA A CA 1
ATOM 1361 C C . ALA A 1 180 ? -7.662 -16.565 12.113 1.00 97.19 180 ALA A C 1
ATOM 1363 O O . ALA A 1 180 ? -7.541 -16.550 13.341 1.00 97.19 180 ALA A O 1
ATOM 1364 N N . ALA A 1 181 ? -8.656 -15.928 11.486 1.00 95.75 181 ALA A N 1
ATOM 1365 C CA . ALA A 1 181 ? -9.689 -15.176 12.190 1.00 95.75 181 ALA A CA 1
ATOM 1366 C C . ALA A 1 181 ? -10.560 -16.089 13.068 1.00 95.75 181 ALA A C 1
ATOM 1368 O O . ALA A 1 181 ? -10.797 -15.772 14.233 1.00 95.75 181 ALA A O 1
ATOM 1369 N N . ARG A 1 182 ? -10.982 -17.256 12.557 1.00 96.00 182 ARG A N 1
ATOM 1370 C CA . ARG A 1 182 ? -11.725 -18.261 13.345 1.00 96.00 182 ARG A CA 1
ATOM 1371 C C . ARG A 1 182 ? -10.896 -18.822 14.502 1.00 96.00 182 ARG A C 1
ATOM 1373 O O . ARG A 1 182 ? -11.450 -19.117 15.555 1.00 96.00 182 ARG A O 1
ATOM 1380 N N . GLY A 1 183 ? -9.582 -18.929 14.318 1.00 94.38 183 GLY A N 1
ATOM 1381 C CA . GLY A 1 183 ? -8.618 -19.311 15.349 1.00 94.38 183 GLY A CA 1
ATOM 1382 C C . GLY A 1 183 ? -8.332 -18.223 16.392 1.00 94.38 183 GLY A C 1
ATOM 1383 O O . GLY A 1 183 ? -7.519 -18.454 17.280 1.00 94.38 183 GLY A O 1
ATOM 1384 N N . GLY A 1 184 ? -8.974 -17.051 16.305 1.00 92.00 184 GLY A N 1
ATOM 1385 C CA . GLY A 1 184 ? -8.829 -15.970 17.284 1.00 92.00 184 GLY A CA 1
ATOM 1386 C C . GLY A 1 184 ? -7.668 -15.010 17.017 1.00 92.00 184 GLY A C 1
ATOM 1387 O O . GLY A 1 184 ? -7.272 -14.274 17.920 1.00 92.00 184 GLY A O 1
ATOM 1388 N N . SER A 1 185 ? -7.118 -14.983 15.796 1.00 94.06 185 SER A N 1
ATOM 1389 C CA . SER A 1 185 ? -6.088 -14.000 15.436 1.00 94.06 185 SER A CA 1
ATOM 1390 C C . SER A 1 185 ? -6.659 -12.585 15.484 1.00 94.06 185 SER A C 1
ATOM 1392 O O . SER A 1 185 ? -7.565 -12.243 14.726 1.00 94.06 185 SER A O 1
ATOM 1394 N N . ALA A 1 186 ? -6.089 -11.739 16.340 1.00 90.69 186 ALA A N 1
ATOM 1395 C CA . ALA A 1 186 ? -6.419 -10.322 16.425 1.00 90.69 186 ALA A CA 1
ATOM 1396 C C . ALA A 1 186 ? -5.781 -9.524 15.277 1.00 90.69 186 ALA A C 1
ATOM 1398 O O . ALA A 1 186 ? -6.361 -8.541 14.806 1.00 90.69 186 ALA A O 1
ATOM 1399 N N . LEU A 1 187 ? -4.600 -9.945 14.815 1.00 95.06 187 LEU A N 1
ATOM 1400 C CA . LEU A 1 187 ? -3.903 -9.358 13.675 1.00 95.06 187 LEU A CA 1
ATOM 1401 C C . LEU A 1 187 ? -3.694 -10.403 12.583 1.00 95.06 187 LEU A C 1
ATOM 1403 O O . LEU A 1 187 ? -3.177 -11.491 12.835 1.00 95.06 187 LEU A O 1
ATOM 1407 N N . ILE A 1 188 ? -4.054 -10.040 11.357 1.00 97.88 188 ILE A N 1
ATOM 1408 C CA . ILE A 1 188 ? -3.718 -10.793 10.153 1.00 97.88 188 ILE A CA 1
ATOM 1409 C C . ILE A 1 188 ? -2.765 -9.925 9.343 1.00 97.88 188 ILE A C 1
ATOM 1411 O O . ILE A 1 188 ? -3.154 -8.870 8.838 1.00 97.88 188 ILE A O 1
ATOM 1415 N N . VAL A 1 189 ? -1.511 -10.355 9.248 1.00 98.50 189 VAL A N 1
ATOM 1416 C CA . VAL A 1 189 ? -0.484 -9.675 8.461 1.00 98.50 189 VAL A CA 1
ATOM 1417 C C . VAL A 1 189 ? -0.427 -10.310 7.081 1.00 98.50 189 VAL A C 1
ATOM 1419 O O . VAL A 1 189 ? -0.183 -11.506 6.963 1.00 98.50 189 VAL A O 1
ATOM 1422 N N . LEU A 1 190 ? -0.609 -9.512 6.037 1.00 98.81 190 LEU A N 1
ATOM 1423 C CA . LEU A 1 190 ? -0.409 -9.907 4.647 1.00 98.81 190 LEU A CA 1
ATOM 1424 C C . LEU A 1 190 ? 0.956 -9.381 4.201 1.00 98.81 190 LEU A C 1
ATOM 1426 O O . LEU A 1 190 ? 1.176 -8.171 4.269 1.00 98.81 190 LEU A O 1
ATOM 1430 N N . THR A 1 191 ? 1.868 -10.257 3.764 1.00 98.69 191 THR A N 1
ATOM 1431 C CA . THR A 1 191 ? 3.231 -9.846 3.376 1.00 98.69 191 THR A CA 1
ATOM 1432 C C . THR A 1 191 ? 3.725 -10.460 2.069 1.00 98.69 191 THR A C 1
ATOM 1434 O O . THR A 1 191 ? 3.574 -11.660 1.844 1.00 98.69 191 THR A O 1
ATOM 1437 N N . ASP A 1 192 ? 4.360 -9.642 1.228 1.00 97.88 192 ASP A N 1
ATOM 1438 C CA . ASP A 1 192 ? 5.052 -10.046 -0.008 1.00 97.88 192 ASP A CA 1
ATOM 1439 C C . ASP A 1 192 ? 6.583 -10.182 0.155 1.00 97.88 192 ASP A C 1
ATOM 1441 O O . ASP A 1 192 ? 7.295 -10.481 -0.803 1.00 97.88 192 ASP A O 1
ATOM 1445 N N . GLU A 1 193 ? 7.107 -10.028 1.375 1.00 96.50 193 GLU A N 1
ATOM 1446 C CA . GLU A 1 193 ? 8.549 -9.991 1.685 1.00 96.50 193 GLU A CA 1
ATOM 1447 C C . GLU A 1 193 ? 9.319 -11.254 1.262 1.00 96.50 193 GLU A C 1
ATOM 1449 O O . GLU A 1 193 ? 10.527 -11.219 1.010 1.00 96.50 193 GLU A O 1
ATOM 1454 N N . ARG A 1 194 ? 8.615 -12.384 1.140 1.00 96.25 194 ARG A N 1
ATOM 1455 C CA . ARG A 1 194 ? 9.182 -13.673 0.721 1.00 96.25 194 ARG A CA 1
ATOM 1456 C C . ARG A 1 194 ? 9.368 -13.797 -0.793 1.00 96.25 194 ARG A C 1
ATOM 1458 O O . ARG A 1 194 ? 9.741 -14.876 -1.252 1.00 96.25 194 ARG A O 1
ATOM 1465 N N . ALA A 1 195 ? 9.146 -12.728 -1.561 1.00 96.06 195 ALA A N 1
ATOM 1466 C CA . ALA A 1 195 ? 9.408 -12.704 -2.994 1.00 96.06 195 ALA A CA 1
ATOM 1467 C C . ALA A 1 195 ? 10.909 -12.890 -3.275 1.00 96.06 195 ALA A C 1
ATOM 1469 O O . ALA A 1 195 ? 11.774 -12.206 -2.711 1.00 96.06 195 ALA A O 1
ATOM 1470 N N . ARG A 1 196 ? 11.218 -13.855 -4.141 1.00 95.31 196 ARG A N 1
ATOM 1471 C CA . ARG A 1 196 ? 12.577 -14.297 -4.495 1.00 95.31 196 ARG A CA 1
ATOM 1472 C C . ARG A 1 196 ? 12.545 -15.028 -5.840 1.00 95.31 196 ARG A C 1
ATOM 1474 O O . ARG A 1 196 ? 11.481 -15.175 -6.416 1.00 95.31 196 ARG A O 1
ATOM 1481 N N . ALA A 1 197 ? 13.680 -15.517 -6.337 1.00 95.94 197 ALA A N 1
ATOM 1482 C CA . ALA A 1 197 ? 13.796 -16.069 -7.695 1.00 95.94 197 ALA A CA 1
ATOM 1483 C C . ALA A 1 197 ? 12.733 -17.129 -8.071 1.00 95.94 197 ALA A C 1
ATOM 1485 O O . ALA A 1 197 ? 12.251 -17.125 -9.199 1.00 95.94 197 ALA A O 1
ATOM 1486 N N . ASP A 1 198 ? 12.335 -17.985 -7.131 1.00 96.38 198 ASP A N 1
ATOM 1487 C CA . ASP A 1 198 ? 11.330 -19.052 -7.267 1.00 96.38 198 ASP A CA 1
ATOM 1488 C C . ASP A 1 198 ? 9.924 -18.663 -6.767 1.00 96.38 198 ASP A C 1
ATOM 1490 O O . ASP A 1 198 ? 8.993 -19.457 -6.886 1.00 96.38 198 ASP A O 1
ATOM 1494 N N . ARG A 1 199 ? 9.741 -17.451 -6.223 1.00 97.38 199 ARG A N 1
ATOM 1495 C CA . ARG A 1 199 ? 8.491 -16.990 -5.590 1.00 97.38 199 ARG A CA 1
ATOM 1496 C C . ARG A 1 199 ? 8.053 -15.628 -6.119 1.00 97.38 199 ARG A C 1
ATOM 1498 O O . ARG A 1 199 ? 8.701 -14.615 -5.853 1.00 97.38 199 ARG A O 1
ATOM 1505 N N . LEU A 1 200 ? 6.913 -15.594 -6.797 1.00 96.88 200 LEU A N 1
ATOM 1506 C CA . LEU A 1 200 ? 6.275 -14.388 -7.306 1.00 96.88 200 LEU A CA 1
ATOM 1507 C C . LEU A 1 200 ? 5.367 -13.750 -6.242 1.00 96.88 200 LEU A C 1
ATOM 1509 O O . LEU A 1 200 ? 4.645 -14.446 -5.527 1.00 96.88 200 LEU A O 1
ATOM 1513 N N . ALA A 1 201 ? 5.381 -12.420 -6.143 1.00 97.00 201 ALA A N 1
ATOM 1514 C CA . ALA A 1 201 ? 4.481 -11.681 -5.260 1.00 97.00 201 ALA A CA 1
ATOM 1515 C C . ALA A 1 201 ? 3.060 -11.598 -5.840 1.00 97.00 201 ALA A C 1
ATOM 1517 O O . ALA A 1 201 ? 2.867 -11.321 -7.028 1.00 97.00 201 ALA A O 1
ATOM 1518 N N . VAL A 1 202 ? 2.054 -11.808 -4.992 1.00 97.69 202 VAL A N 1
ATOM 1519 C CA . VAL A 1 202 ? 0.664 -11.458 -5.299 1.00 97.69 202 VAL A CA 1
ATOM 1520 C C . VAL A 1 202 ? 0.526 -9.933 -5.242 1.00 97.69 202 VAL A C 1
ATOM 1522 O O . VAL A 1 202 ? 1.081 -9.326 -4.328 1.00 97.69 202 VAL A O 1
ATOM 1525 N N . PRO A 1 203 ? -0.233 -9.291 -6.152 1.00 97.62 203 PRO A N 1
ATOM 1526 C CA . PRO A 1 203 ? -0.580 -7.882 -5.997 1.00 97.62 203 PRO A CA 1
ATOM 1527 C C . PRO A 1 203 ? -1.297 -7.656 -4.660 1.00 97.62 203 PRO A C 1
ATOM 1529 O O . PRO A 1 203 ? -2.397 -8.176 -4.436 1.00 97.62 203 PRO A O 1
ATOM 1532 N N . MET A 1 204 ? -0.680 -6.898 -3.762 1.00 98.38 204 MET A N 1
ATOM 1533 C CA . MET A 1 204 ? -1.123 -6.748 -2.375 1.00 98.38 204 MET A CA 1
ATOM 1534 C C . MET A 1 204 ? -2.466 -6.035 -2.263 1.00 98.38 204 MET A C 1
ATOM 1536 O O . MET A 1 204 ? -3.236 -6.344 -1.353 1.00 98.38 204 MET A O 1
ATOM 1540 N N . ILE A 1 205 ? -2.820 -5.175 -3.221 1.00 98.31 205 ILE A N 1
ATOM 1541 C CA . ILE A 1 205 ? -4.183 -4.629 -3.333 1.00 98.31 205 ILE A CA 1
ATOM 1542 C C . ILE A 1 205 ? -5.226 -5.752 -3.512 1.00 98.31 205 ILE A C 1
ATOM 1544 O O . ILE A 1 205 ? -6.258 -5.729 -2.840 1.00 98.31 205 ILE A O 1
ATOM 1548 N N . LEU A 1 206 ? -4.967 -6.769 -4.350 1.00 98.38 206 LEU A N 1
ATOM 1549 C CA . LEU A 1 206 ? -5.887 -7.908 -4.527 1.00 98.38 206 LEU A CA 1
ATOM 1550 C C . LEU A 1 206 ? -5.908 -8.830 -3.309 1.00 98.38 206 LEU A C 1
ATOM 1552 O O . LEU A 1 206 ? -6.986 -9.276 -2.914 1.00 98.38 206 LEU A O 1
ATOM 1556 N N . ALA A 1 207 ? -4.745 -9.108 -2.713 1.00 98.62 207 ALA A N 1
ATOM 1557 C CA . ALA A 1 207 ? -4.664 -9.912 -1.495 1.00 98.62 207 ALA A CA 1
ATOM 1558 C C . ALA A 1 207 ? -5.476 -9.261 -0.363 1.00 98.62 207 ALA A C 1
ATOM 1560 O O . ALA A 1 207 ? -6.345 -9.899 0.231 1.00 98.62 207 ALA A O 1
ATOM 1561 N N . THR A 1 208 ? -5.268 -7.961 -0.142 1.00 98.69 208 THR A N 1
ATOM 1562 C CA . THR A 1 208 ? -5.961 -7.173 0.886 1.00 98.69 208 THR A CA 1
ATOM 1563 C C . THR A 1 208 ? -7.464 -7.135 0.645 1.00 98.69 208 THR A C 1
ATOM 1565 O O . THR A 1 208 ? -8.230 -7.467 1.547 1.00 98.69 208 THR A O 1
ATOM 1568 N N . ALA A 1 209 ? -7.896 -6.793 -0.571 1.00 98.31 209 ALA A N 1
ATOM 1569 C CA . ALA A 1 209 ? -9.314 -6.718 -0.911 1.00 98.31 209 ALA A CA 1
ATOM 1570 C C . ALA A 1 209 ? -10.007 -8.084 -0.808 1.00 98.31 209 ALA A C 1
ATOM 1572 O O . ALA A 1 209 ? -11.104 -8.200 -0.264 1.00 98.31 209 ALA A O 1
ATOM 1573 N N . GLY A 1 210 ? -9.337 -9.142 -1.277 1.00 98.25 210 GLY A N 1
ATOM 1574 C CA . GLY A 1 210 ? -9.834 -10.509 -1.205 1.00 98.25 210 GLY A CA 1
ATOM 1575 C C . GLY A 1 210 ? -10.034 -10.981 0.234 1.00 98.25 210 GLY A C 1
ATOM 1576 O O . GLY A 1 210 ? -11.090 -11.531 0.545 1.00 98.25 210 GLY A O 1
ATOM 1577 N N . VAL A 1 211 ? -9.052 -10.741 1.106 1.00 98.62 211 VAL A N 1
ATOM 1578 C CA . VAL A 1 211 ? -9.132 -11.069 2.537 1.00 98.62 211 VAL A CA 1
ATOM 1579 C C . VAL A 1 211 ? -10.187 -10.215 3.230 1.00 98.62 211 VAL A C 1
ATOM 1581 O O . VAL A 1 211 ? -11.033 -10.753 3.941 1.00 98.62 211 VAL A O 1
ATOM 1584 N N . HIS A 1 212 ? -10.198 -8.902 2.989 1.00 97.94 212 HIS A N 1
ATOM 1585 C CA . HIS A 1 212 ? -11.194 -8.005 3.565 1.00 97.94 212 HIS A CA 1
ATOM 1586 C C . HIS A 1 212 ? -12.615 -8.451 3.225 1.00 97.94 212 HIS A C 1
ATOM 1588 O O . HIS A 1 212 ? -13.446 -8.552 4.127 1.00 97.94 212 HIS A O 1
ATOM 1594 N N . ARG A 1 213 ? -12.878 -8.773 1.955 1.00 96.31 213 ARG A N 1
ATOM 1595 C CA . ARG A 1 213 ? -14.174 -9.283 1.515 1.00 96.31 213 ARG A CA 1
ATOM 1596 C C . ARG A 1 213 ? -14.503 -10.620 2.165 1.00 96.31 213 ARG A C 1
ATOM 1598 O O . ARG A 1 213 ? -15.569 -10.730 2.754 1.00 96.31 213 ARG A O 1
ATOM 1605 N N . ARG A 1 214 ? -13.605 -11.614 2.104 1.00 97.38 214 ARG A N 1
ATOM 1606 C CA . ARG A 1 214 ? -13.867 -12.943 2.683 1.00 97.38 214 ARG A CA 1
ATOM 1607 C C . ARG A 1 214 ? -14.234 -12.837 4.161 1.00 97.38 214 ARG A C 1
ATOM 1609 O O . ARG A 1 214 ? -15.209 -13.438 4.595 1.00 97.38 214 ARG A O 1
ATOM 1616 N N . LEU A 1 215 ? -13.487 -12.039 4.917 1.00 97.31 215 LEU A N 1
ATOM 1617 C CA . LEU A 1 215 ? -13.757 -11.823 6.333 1.00 97.31 215 LEU A CA 1
ATOM 1618 C C . LEU A 1 215 ? -15.068 -11.065 6.565 1.00 97.31 215 LEU A C 1
ATOM 1620 O O . LEU A 1 215 ? -15.747 -11.342 7.546 1.00 97.31 215 LEU A O 1
ATOM 1624 N N . THR A 1 216 ? -15.448 -10.126 5.699 1.00 95.62 216 THR A N 1
ATOM 1625 C CA . THR A 1 216 ? -16.739 -9.425 5.804 1.00 95.62 216 THR A CA 1
ATOM 1626 C C . THR A 1 216 ? -17.907 -10.364 5.490 1.00 95.62 216 THR A C 1
ATOM 1628 O O . THR A 1 216 ? -18.845 -10.435 6.279 1.00 95.62 216 THR A O 1
ATOM 1631 N N . ASP A 1 217 ? -17.814 -11.145 4.411 1.00 95.62 217 ASP A N 1
ATOM 1632 C CA . ASP A 1 217 ? -18.839 -12.112 3.988 1.00 95.62 217 ASP A CA 1
ATOM 1633 C C . ASP A 1 217 ? -19.073 -13.198 5.058 1.00 95.62 217 ASP A C 1
ATOM 1635 O O . ASP A 1 217 ? -20.188 -13.684 5.226 1.00 95.62 217 ASP A O 1
ATOM 1639 N N . GLN A 1 218 ? -18.031 -13.550 5.821 1.00 96.81 218 GLN A N 1
ATOM 1640 C CA . GLN A 1 218 ? -18.095 -14.510 6.931 1.00 96.81 218 GLN A CA 1
ATOM 1641 C C . GLN A 1 218 ? -18.386 -13.868 8.300 1.00 96.81 218 GLN A C 1
ATOM 1643 O O . GLN A 1 218 ? -18.336 -14.561 9.314 1.00 96.81 218 GLN A O 1
ATOM 1648 N N . ALA A 1 219 ? -18.661 -12.558 8.356 1.00 95.69 219 ALA A N 1
ATOM 1649 C CA . ALA A 1 219 ? -18.844 -11.789 9.594 1.00 95.69 219 ALA A CA 1
ATOM 1650 C C . ALA A 1 219 ? -17.659 -11.880 10.584 1.00 95.69 219 ALA A C 1
ATOM 1652 O O . ALA A 1 219 ? -17.827 -11.757 11.794 1.00 95.69 219 ALA A O 1
ATOM 1653 N N . LEU A 1 220 ? -16.443 -12.076 10.069 1.00 95.69 220 LEU A N 1
ATOM 1654 C CA . LEU A 1 220 ? -15.198 -12.187 10.831 1.00 95.69 220 LEU A CA 1
ATOM 1655 C C . LEU A 1 220 ? -14.390 -10.878 10.882 1.00 95.69 220 LEU A C 1
ATOM 1657 O O . LEU A 1 220 ? -13.542 -10.708 11.757 1.00 95.69 220 LEU A O 1
ATOM 1661 N N . ARG A 1 221 ? -14.639 -9.929 9.964 1.00 94.94 221 ARG A N 1
ATOM 1662 C CA . ARG A 1 221 ? -13.828 -8.703 9.807 1.00 94.94 221 ARG A CA 1
ATOM 1663 C C . ARG A 1 221 ? -13.798 -7.806 11.053 1.00 94.94 221 ARG A C 1
ATOM 1665 O O . ARG A 1 221 ? -12.849 -7.033 11.193 1.00 94.94 221 ARG A O 1
ATOM 1672 N N . SER A 1 222 ? -14.795 -7.899 11.937 1.00 91.19 222 SER A N 1
ATOM 1673 C CA . SER A 1 222 ? -14.853 -7.170 13.212 1.00 91.19 222 SER A CA 1
ATOM 1674 C C . SER A 1 222 ? -13.848 -7.673 14.251 1.00 91.19 222 SER A C 1
ATOM 1676 O O . SER A 1 222 ? -13.408 -6.903 15.099 1.00 91.19 222 SER A O 1
ATOM 1678 N N . PHE A 1 223 ? -13.441 -8.941 14.185 1.00 89.62 223 PHE A N 1
ATOM 1679 C CA . PHE A 1 223 ? -12.602 -9.554 15.220 1.00 89.62 223 PHE A CA 1
ATOM 1680 C C . PHE A 1 223 ? -11.102 -9.364 14.988 1.00 89.62 223 PHE A C 1
ATOM 1682 O O . PHE A 1 223 ? -10.315 -9.503 15.921 1.00 89.62 223 PHE A O 1
ATOM 1689 N N . CYS A 1 224 ? -10.696 -9.012 13.767 1.00 92.75 224 CYS A N 1
ATOM 1690 C CA . CYS A 1 224 ? -9.292 -8.911 13.389 1.00 92.75 224 CYS A CA 1
ATOM 1691 C C . CYS A 1 224 ? -8.980 -7.628 12.612 1.00 92.75 224 CYS A C 1
ATOM 1693 O O . CYS A 1 224 ? -9.814 -7.082 11.888 1.00 92.75 224 CYS A O 1
ATOM 1695 N N . SER A 1 225 ? -7.738 -7.162 12.712 1.00 95.62 225 SER A N 1
ATOM 1696 C CA . SER A 1 225 ? -7.195 -6.087 11.877 1.00 95.62 225 SER A CA 1
ATOM 1697 C C . SER A 1 225 ? -6.303 -6.646 10.775 1.00 95.62 225 SER A C 1
ATOM 1699 O O . SER A 1 225 ? -5.583 -7.616 10.998 1.00 95.62 225 SER A O 1
ATOM 1701 N N . ILE A 1 226 ? -6.342 -6.018 9.597 1.00 98.00 226 ILE A N 1
ATOM 1702 C CA . ILE A 1 226 ? -5.529 -6.415 8.443 1.00 98.00 226 ILE A CA 1
ATOM 1703 C C . ILE A 1 226 ? -4.328 -5.476 8.369 1.00 98.00 226 ILE A C 1
ATOM 1705 O O . ILE A 1 226 ? -4.501 -4.273 8.174 1.00 98.00 226 ILE A O 1
ATOM 1709 N N . VAL A 1 227 ? -3.128 -6.014 8.529 1.00 98.25 227 VAL A N 1
ATOM 1710 C CA . VAL A 1 227 ? -1.867 -5.273 8.423 1.00 98.25 227 VAL A CA 1
ATOM 1711 C C . VAL A 1 227 ? -1.214 -5.657 7.104 1.00 98.25 227 VAL A C 1
ATOM 1713 O O . VAL A 1 227 ? -1.014 -6.839 6.841 1.00 98.25 227 VAL A O 1
ATOM 1716 N N . VAL A 1 228 ? -0.891 -4.683 6.261 1.00 98.75 228 VAL A N 1
ATOM 1717 C CA . VAL A 1 228 ? -0.293 -4.937 4.944 1.00 98.75 228 VAL A CA 1
ATOM 1718 C C . VAL A 1 228 ? 1.175 -4.547 4.976 1.00 98.75 228 VAL A C 1
ATOM 1720 O O . VAL A 1 228 ? 1.499 -3.372 5.124 1.00 98.75 228 VAL A O 1
ATOM 1723 N N . ARG A 1 229 ? 2.069 -5.517 4.804 1.00 98.25 229 ARG A N 1
ATOM 1724 C CA . ARG A 1 229 ? 3.503 -5.293 4.601 1.00 98.25 229 ARG A CA 1
ATOM 1725 C C . ARG A 1 229 ? 3.806 -5.518 3.126 1.00 98.25 229 ARG A C 1
ATOM 1727 O O . ARG A 1 229 ? 3.713 -6.642 2.647 1.00 98.25 229 ARG A O 1
ATOM 1734 N N . THR A 1 230 ? 4.088 -4.446 2.391 1.00 98.44 230 THR A N 1
ATOM 1735 C CA . THR A 1 230 ? 4.137 -4.500 0.925 1.00 98.44 230 THR A CA 1
ATOM 1736 C C . THR A 1 230 ? 5.372 -3.856 0.306 1.00 98.44 230 THR A C 1
ATOM 1738 O O . THR A 1 230 ? 5.864 -2.826 0.766 1.00 98.44 230 THR A O 1
ATOM 1741 N N . ALA A 1 231 ? 5.830 -4.467 -0.781 1.00 97.12 231 ALA A N 1
ATOM 1742 C CA . ALA A 1 231 ? 6.860 -3.988 -1.676 1.00 97.12 231 ALA A CA 1
ATOM 1743 C C . ALA A 1 231 ? 6.320 -3.116 -2.824 1.00 97.12 231 ALA A C 1
ATOM 1745 O O . ALA A 1 231 ? 7.082 -2.348 -3.394 1.00 97.12 231 ALA A O 1
ATOM 1746 N N . GLU A 1 232 ? 5.036 -3.221 -3.190 1.00 92.44 232 GLU A N 1
ATOM 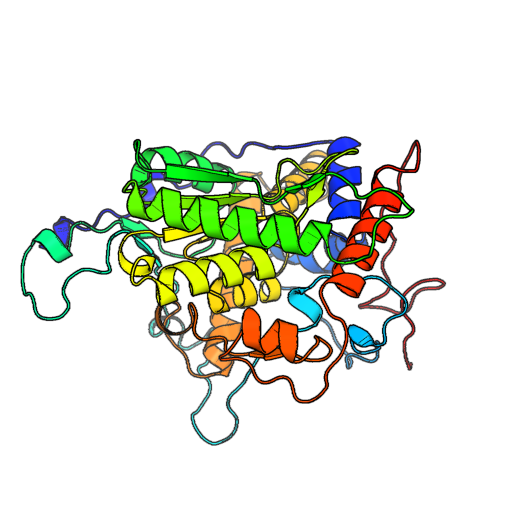1747 C CA . GLU A 1 232 ? 4.481 -2.583 -4.403 1.00 92.44 232 GLU A CA 1
ATOM 1748 C C . GLU A 1 232 ? 4.004 -1.134 -4.216 1.00 92.44 232 GLU A C 1
ATOM 1750 O O . GLU A 1 232 ? 3.584 -0.500 -5.182 1.00 92.44 232 GLU A O 1
ATOM 1755 N N . THR A 1 233 ? 4.054 -0.597 -2.996 1.00 95.00 233 THR A N 1
ATOM 1756 C CA . THR A 1 233 ? 3.581 0.760 -2.680 1.00 95.00 233 THR A CA 1
ATOM 1757 C C . THR A 1 233 ? 4.742 1.673 -2.305 1.00 95.00 233 THR A C 1
ATOM 1759 O O . THR A 1 233 ? 5.560 1.299 -1.469 1.00 95.00 233 THR A O 1
ATOM 1762 N N . LEU A 1 234 ? 4.789 2.880 -2.883 1.00 94.69 234 LEU A N 1
ATOM 1763 C CA . LEU A 1 234 ? 5.752 3.918 -2.492 1.00 94.69 234 LEU A CA 1
ATOM 1764 C C . LEU A 1 234 ? 5.113 5.276 -2.172 1.00 94.69 234 LEU A C 1
ATOM 1766 O O . LEU A 1 234 ? 5.672 6.030 -1.379 1.00 94.69 234 LEU A O 1
ATOM 1770 N N . ASP A 1 235 ? 3.965 5.584 -2.775 1.00 96.00 235 ASP A N 1
ATOM 1771 C CA . ASP A 1 235 ? 3.364 6.913 -2.831 1.00 96.00 235 ASP A CA 1
ATOM 1772 C C . ASP A 1 235 ? 1.963 6.932 -2.189 1.00 96.00 235 ASP A C 1
ATOM 1774 O O . ASP A 1 235 ? 1.348 5.878 -1.980 1.00 96.00 235 ASP A O 1
ATOM 1778 N N . PRO A 1 236 ? 1.398 8.117 -1.898 1.00 97.69 236 PRO A N 1
ATOM 1779 C CA . PRO A 1 236 ? 0.132 8.198 -1.171 1.00 97.69 236 PRO A CA 1
ATOM 1780 C C . PRO A 1 236 ? -1.060 7.588 -1.901 1.00 97.69 236 PRO A C 1
ATOM 1782 O O . PRO A 1 236 ? -2.022 7.189 -1.244 1.00 97.69 236 PRO A O 1
ATOM 1785 N N . HIS A 1 237 ? -1.022 7.480 -3.234 1.00 97.88 237 HIS A N 1
ATOM 1786 C CA . HIS A 1 237 ? -2.104 6.843 -3.971 1.00 97.88 237 HIS A CA 1
ATOM 1787 C C . HIS A 1 237 ? -2.176 5.341 -3.669 1.00 97.88 237 HIS A C 1
ATOM 1789 O O . HIS A 1 237 ? -3.260 4.848 -3.355 1.00 97.88 237 HIS A O 1
ATOM 1795 N N . GLY A 1 238 ? -1.046 4.625 -3.677 1.00 97.69 238 GLY A N 1
ATOM 1796 C CA . GLY A 1 238 ? -1.017 3.207 -3.307 1.00 97.69 238 GLY A CA 1
ATOM 1797 C C . GLY A 1 238 ? -1.498 2.966 -1.870 1.00 97.69 238 GLY A C 1
ATOM 1798 O O . GLY A 1 238 ? -2.323 2.079 -1.634 1.00 97.69 238 GLY A O 1
ATOM 1799 N N . PHE A 1 239 ? -1.092 3.825 -0.924 1.00 98.56 239 PHE A N 1
ATOM 1800 C CA . PHE A 1 239 ? -1.609 3.784 0.449 1.00 98.56 239 PHE A CA 1
ATOM 1801 C C . PHE A 1 239 ? -3.124 4.018 0.504 1.00 98.56 239 PHE A C 1
ATOM 1803 O O . PHE A 1 239 ? -3.836 3.277 1.183 1.00 98.56 239 PHE A O 1
ATOM 1810 N N . ALA A 1 240 ? -3.636 5.016 -0.223 1.00 98.31 240 ALA A N 1
ATOM 1811 C CA . ALA A 1 240 ? -5.065 5.305 -0.268 1.00 98.31 240 ALA A CA 1
ATOM 1812 C C . ALA A 1 240 ? -5.865 4.121 -0.829 1.00 98.31 240 ALA A C 1
ATOM 1814 O O . ALA A 1 240 ? -6.875 3.740 -0.242 1.00 98.31 240 ALA A O 1
ATOM 1815 N N . VAL A 1 241 ? -5.398 3.478 -1.903 1.00 98.31 241 VAL A N 1
ATOM 1816 C CA . VAL A 1 241 ? -6.067 2.290 -2.454 1.00 98.31 241 VAL A CA 1
ATOM 1817 C C . VAL A 1 241 ? -6.086 1.158 -1.428 1.00 98.31 241 VAL A C 1
ATOM 1819 O O . VAL A 1 241 ? -7.155 0.613 -1.166 1.00 98.31 241 VAL A O 1
ATOM 1822 N N . LEU A 1 242 ? -4.952 0.849 -0.788 1.00 98.56 242 LEU A N 1
ATOM 1823 C CA . LEU A 1 242 ? -4.861 -0.205 0.231 1.00 98.56 242 LEU A CA 1
ATOM 1824 C C . LEU A 1 242 ? -5.802 0.035 1.421 1.00 98.56 242 LEU A C 1
ATOM 1826 O O . LEU A 1 242 ? -6.518 -0.880 1.837 1.00 98.56 242 LEU A O 1
ATOM 1830 N N . VAL A 1 243 ? -5.861 1.264 1.946 1.00 98.44 243 VAL A N 1
ATOM 1831 C CA . VAL A 1 243 ? -6.830 1.616 2.998 1.00 98.44 243 VAL A CA 1
ATOM 1832 C C . VAL A 1 243 ? -8.260 1.492 2.467 1.00 98.44 243 VAL A C 1
ATOM 1834 O O . VAL A 1 243 ? -9.111 0.878 3.115 1.00 98.44 243 VAL A O 1
ATOM 1837 N N . GLY A 1 244 ? -8.525 2.016 1.270 1.00 97.62 244 GLY A N 1
ATOM 1838 C CA . GLY A 1 244 ? -9.833 1.986 0.619 1.00 97.62 244 GLY A CA 1
ATOM 1839 C C . GLY A 1 244 ? -10.359 0.573 0.346 1.00 97.62 244 GLY A C 1
ATOM 1840 O O . GLY A 1 244 ? -11.573 0.390 0.327 1.00 97.62 244 GLY A O 1
ATOM 1841 N N . VAL A 1 245 ? -9.479 -0.428 0.216 1.00 97.69 245 VAL A N 1
ATOM 1842 C CA . VAL A 1 245 ? -9.847 -1.853 0.078 1.00 97.69 245 VAL A CA 1
ATOM 1843 C C . VAL A 1 245 ? -9.823 -2.641 1.392 1.00 97.69 245 VAL A C 1
ATOM 1845 O O . VAL A 1 245 ? -10.069 -3.845 1.385 1.00 97.69 245 VAL A O 1
ATOM 1848 N N . GLY A 1 246 ? -9.553 -1.988 2.527 1.00 96.81 246 GLY A N 1
ATOM 1849 C CA . GLY A 1 246 ? -9.774 -2.562 3.856 1.00 96.81 246 GLY A CA 1
ATOM 1850 C C . GLY A 1 246 ? -8.535 -2.779 4.726 1.00 96.81 246 GLY A C 1
ATOM 1851 O O . GLY A 1 246 ? -8.682 -3.356 5.811 1.00 96.81 246 GLY A O 1
ATOM 1852 N N . ALA A 1 247 ? -7.347 -2.314 4.316 1.00 98.31 247 ALA A N 1
ATOM 1853 C CA . ALA A 1 247 ? -6.160 -2.334 5.174 1.00 98.31 247 ALA A CA 1
ATOM 1854 C C . ALA A 1 247 ? -6.383 -1.494 6.445 1.00 98.31 247 ALA A C 1
ATOM 1856 O O . ALA A 1 247 ? -6.831 -0.344 6.392 1.00 98.31 247 ALA A O 1
ATOM 1857 N N . THR A 1 248 ? -6.061 -2.061 7.609 1.00 98.06 248 THR A N 1
ATOM 1858 C CA . THR A 1 248 ? -6.037 -1.322 8.876 1.00 98.06 248 THR A CA 1
ATOM 1859 C C . THR A 1 248 ? -4.785 -0.450 8.932 1.00 98.06 248 THR A C 1
ATOM 1861 O O . THR A 1 248 ? -4.918 0.766 9.074 1.00 98.06 248 THR A O 1
ATOM 1864 N N . THR A 1 249 ? -3.611 -1.057 8.745 1.00 98.19 249 THR A N 1
ATOM 1865 C CA . THR A 1 249 ? -2.307 -0.382 8.666 1.00 98.19 249 THR A CA 1
ATOM 1866 C C . THR A 1 249 ? -1.478 -0.905 7.502 1.00 98.19 249 THR A C 1
ATOM 1868 O O . THR A 1 249 ? -1.710 -2.009 7.002 1.00 98.19 249 THR A O 1
ATOM 1871 N N . ILE A 1 250 ? -0.525 -0.090 7.054 1.00 98.75 250 ILE A N 1
ATOM 1872 C CA . ILE A 1 250 ? 0.326 -0.361 5.900 1.00 98.75 250 ILE A CA 1
ATOM 1873 C C . ILE A 1 250 ? 1.774 -0.034 6.264 1.00 98.75 250 ILE A C 1
ATOM 1875 O O . ILE A 1 250 ? 2.073 1.047 6.774 1.00 98.75 250 ILE A O 1
ATOM 1879 N N . ASN A 1 251 ? 2.667 -0.965 5.953 1.00 98.38 251 ASN A N 1
ATOM 1880 C CA . ASN A 1 251 ? 4.109 -0.811 6.018 1.00 98.38 251 ASN A CA 1
ATOM 1881 C C . ASN A 1 251 ? 4.693 -1.046 4.615 1.00 98.38 251 ASN A C 1
ATOM 1883 O O . ASN A 1 251 ? 4.734 -2.176 4.123 1.00 98.38 251 ASN A O 1
ATOM 1887 N N . ALA A 1 252 ? 5.117 0.038 3.962 1.00 98.19 252 ALA A N 1
ATOM 1888 C CA . ALA A 1 252 ? 5.769 0.011 2.653 1.00 98.19 252 ALA A CA 1
ATOM 1889 C C . ALA A 1 252 ? 7.260 -0.331 2.809 1.00 98.19 252 ALA A C 1
ATOM 1891 O O . ALA A 1 252 ? 8.137 0.519 2.649 1.00 98.19 252 ALA A O 1
ATOM 1892 N N . TRP A 1 253 ? 7.540 -1.577 3.190 1.00 98.12 253 TRP A N 1
ATOM 1893 C CA . TRP A 1 253 ? 8.862 -1.980 3.670 1.00 98.12 253 TRP A CA 1
ATOM 1894 C C . TRP A 1 253 ? 9.964 -1.793 2.622 1.00 98.12 253 TRP A C 1
ATOM 1896 O O . TRP A 1 253 ? 11.063 -1.348 2.954 1.00 98.12 253 TRP A O 1
ATOM 1906 N N . LEU A 1 254 ? 9.660 -2.055 1.344 1.00 98.12 254 LEU A N 1
ATOM 1907 C CA . LEU A 1 254 ? 10.634 -1.899 0.266 1.00 98.12 254 LEU A CA 1
ATOM 1908 C C . LEU A 1 254 ? 10.954 -0.422 0.004 1.00 98.12 254 LEU A C 1
ATOM 1910 O O . LEU A 1 254 ? 12.106 -0.094 -0.260 1.00 98.12 254 LEU A O 1
ATOM 1914 N N . ALA A 1 255 ? 9.964 0.473 0.094 1.00 98.19 255 ALA A N 1
ATOM 1915 C CA . ALA A 1 255 ? 10.193 1.911 -0.058 1.00 98.19 255 ALA A CA 1
ATOM 1916 C C . ALA A 1 255 ? 11.159 2.428 1.020 1.00 98.19 255 ALA A C 1
ATOM 1918 O O . ALA A 1 255 ? 12.054 3.218 0.712 1.00 98.19 255 ALA A O 1
ATOM 1919 N N . GLN A 1 256 ? 11.025 1.916 2.249 1.00 98.31 256 GLN A N 1
ATOM 1920 C CA . GLN A 1 256 ? 11.946 2.217 3.339 1.00 98.31 256 GLN A CA 1
ATOM 1921 C C . GLN A 1 256 ? 13.358 1.694 3.096 1.00 98.31 256 GLN A C 1
ATOM 1923 O O . GLN A 1 256 ? 14.309 2.472 3.173 1.00 98.31 256 GLN A O 1
ATOM 1928 N N . ASP A 1 257 ? 13.506 0.422 2.728 1.00 98.19 257 ASP A N 1
ATOM 1929 C CA . ASP A 1 257 ? 14.818 -0.141 2.401 1.00 98.19 257 ASP A CA 1
ATOM 1930 C C . ASP A 1 257 ? 15.505 0.647 1.264 1.00 98.19 257 ASP A C 1
ATOM 1932 O O . ASP A 1 257 ? 16.710 0.907 1.316 1.00 98.19 257 ASP A O 1
ATOM 1936 N N . LEU A 1 258 ? 14.733 1.090 0.262 1.00 98.19 258 LEU A N 1
ATOM 1937 C CA . LEU A 1 258 ? 15.219 1.872 -0.878 1.00 98.19 258 LEU A CA 1
ATOM 1938 C C . LEU A 1 258 ? 15.739 3.252 -0.478 1.00 98.19 258 LEU A C 1
ATOM 1940 O O . LEU A 1 258 ? 16.837 3.624 -0.902 1.00 98.19 258 LEU A O 1
ATOM 1944 N N . PHE A 1 259 ? 15.002 4.021 0.329 1.00 97.88 259 PHE A N 1
ATOM 1945 C CA . PHE A 1 259 ? 15.533 5.307 0.781 1.00 97.88 259 PHE A CA 1
ATOM 1946 C C . PHE A 1 259 ? 16.669 5.135 1.789 1.00 97.88 259 PHE A C 1
ATOM 1948 O O . PHE A 1 259 ? 17.561 5.975 1.836 1.00 97.88 259 PHE A O 1
ATOM 1955 N N . GLN A 1 260 ? 16.699 4.048 2.560 1.00 97.75 260 GLN A N 1
ATOM 1956 C CA . GLN A 1 260 ? 17.797 3.797 3.487 1.00 97.75 260 GLN A CA 1
ATOM 1957 C C . GLN A 1 260 ? 19.109 3.510 2.740 1.00 97.75 260 GLN A C 1
ATOM 1959 O O . GLN A 1 260 ? 20.151 4.053 3.091 1.00 97.75 260 GLN A O 1
ATOM 1964 N N . GLU A 1 261 ? 19.059 2.748 1.644 1.00 97.38 261 GLU A N 1
ATOM 1965 C CA . GLU A 1 261 ? 20.207 2.550 0.747 1.00 97.38 261 GLU A CA 1
ATOM 1966 C C . GLU A 1 261 ? 20.662 3.870 0.096 1.00 97.38 261 GLU A C 1
ATOM 1968 O O . GLU A 1 261 ? 21.855 4.141 -0.041 1.00 97.38 261 GLU A O 1
ATOM 1973 N N . ARG A 1 262 ? 19.719 4.736 -0.294 1.00 97.12 262 ARG A N 1
ATOM 1974 C CA . ARG A 1 262 ? 20.037 6.066 -0.844 1.00 97.12 262 ARG A CA 1
ATOM 1975 C C . ARG A 1 262 ? 20.658 6.985 0.214 1.00 97.12 262 ARG A C 1
ATOM 1977 O O . ARG A 1 262 ? 21.578 7.741 -0.108 1.00 97.12 262 ARG A O 1
ATOM 1984 N N . LEU A 1 263 ? 20.203 6.880 1.462 1.00 97.12 263 LEU A N 1
ATOM 1985 C CA . LEU A 1 263 ? 20.755 7.592 2.610 1.00 97.12 263 LEU A CA 1
ATOM 1986 C C . LEU A 1 263 ? 22.206 7.177 2.879 1.00 97.12 263 LEU A C 1
ATOM 1988 O O . LEU A 1 263 ? 23.065 8.051 2.963 1.00 97.12 263 LEU A O 1
ATOM 1992 N N . ASP A 1 264 ? 22.494 5.872 2.922 1.00 96.12 264 ASP A N 1
ATOM 1993 C CA . ASP A 1 264 ? 23.855 5.343 3.123 1.00 96.12 264 ASP A CA 1
ATOM 1994 C C . ASP A 1 264 ? 24.831 5.839 2.046 1.00 96.12 264 ASP A C 1
ATOM 1996 O O . ASP A 1 264 ? 26.008 6.086 2.307 1.00 96.12 264 ASP A O 1
ATOM 2000 N N . ARG A 1 265 ? 24.328 6.025 0.821 1.00 95.94 265 ARG A N 1
ATOM 2001 C CA . ARG A 1 265 ? 25.082 6.556 -0.324 1.00 95.94 265 ARG A CA 1
ATOM 2002 C C . ARG A 1 265 ? 25.230 8.082 -0.318 1.00 95.94 265 ARG A C 1
ATOM 2004 O O . ARG A 1 265 ? 25.802 8.632 -1.257 1.00 95.94 265 ARG A O 1
ATOM 2011 N N . GLY A 1 266 ? 24.711 8.772 0.697 1.00 96.31 266 GLY A N 1
ATOM 2012 C CA . GLY A 1 266 ? 24.835 10.220 0.860 1.00 96.31 266 GLY A CA 1
ATOM 2013 C C . GLY A 1 266 ? 23.903 11.056 -0.023 1.00 96.31 266 GLY A C 1
ATOM 2014 O O . GLY A 1 266 ? 24.166 12.240 -0.221 1.00 96.31 266 GLY A O 1
ATOM 2015 N N . LEU A 1 267 ? 22.813 10.486 -0.559 1.00 95.88 267 LEU A N 1
ATOM 2016 C CA . LEU A 1 267 ? 21.865 11.225 -1.415 1.00 95.88 267 LEU A CA 1
ATOM 2017 C C . LEU A 1 267 ? 20.957 12.200 -0.644 1.00 95.88 267 LEU A C 1
ATOM 2019 O O . LEU A 1 267 ? 20.293 13.037 -1.265 1.00 95.88 267 LEU A O 1
ATOM 2023 N N . TYR A 1 268 ? 20.935 12.120 0.687 1.00 96.50 268 TYR A N 1
ATOM 2024 C CA . TYR A 1 268 ? 20.184 13.017 1.571 1.00 96.50 268 TYR A CA 1
ATOM 2025 C C . TYR A 1 268 ? 21.144 13.698 2.565 1.00 96.50 268 TYR A C 1
ATOM 2027 O O . TYR A 1 268 ? 21.206 13.312 3.734 1.00 96.50 268 TYR A O 1
ATOM 2035 N N . PRO A 1 269 ? 21.961 14.669 2.112 1.00 93.69 269 PRO A N 1
ATOM 2036 C CA . PRO A 1 269 ? 22.988 15.275 2.954 1.00 93.69 269 PRO A CA 1
ATOM 2037 C C . PRO A 1 269 ? 22.368 15.964 4.176 1.00 93.69 269 PRO A C 1
ATOM 2039 O O . PRO A 1 269 ? 21.469 16.790 4.043 1.00 93.69 269 PRO A O 1
ATOM 2042 N N . GLY A 1 270 ? 22.873 15.631 5.367 1.00 93.69 270 GLY A N 1
ATOM 2043 C CA . GLY A 1 270 ? 22.422 16.208 6.638 1.00 93.69 270 GLY A CA 1
ATOM 2044 C C . GLY A 1 270 ? 21.157 15.581 7.234 1.00 93.69 270 GLY A C 1
ATOM 2045 O O . GLY A 1 270 ? 20.756 15.990 8.320 1.00 93.69 270 GLY A O 1
ATOM 2046 N N . LEU A 1 271 ? 20.550 14.590 6.575 1.00 97.06 271 LEU A N 1
ATOM 2047 C CA . LEU A 1 271 ? 19.365 13.899 7.083 1.00 97.06 271 LEU A CA 1
ATOM 2048 C C . LEU A 1 271 ? 19.772 12.663 7.899 1.00 97.06 271 LEU A C 1
ATOM 2050 O O . LEU A 1 271 ? 20.616 11.882 7.466 1.00 97.06 271 LEU A O 1
ATOM 2054 N N . SER A 1 272 ? 19.183 12.467 9.081 1.00 97.06 272 SER A N 1
ATOM 2055 C CA . SER A 1 272 ? 19.339 11.214 9.832 1.00 97.06 272 SER A CA 1
ATOM 2056 C C . SER A 1 272 ? 18.334 10.162 9.349 1.00 97.06 272 SER A C 1
ATOM 2058 O O . SER A 1 272 ? 17.300 10.506 8.780 1.00 97.06 272 SER A O 1
ATOM 2060 N N . LEU A 1 273 ? 18.580 8.872 9.616 1.00 96.88 273 LEU A N 1
ATOM 2061 C CA . LEU A 1 273 ? 17.605 7.815 9.298 1.00 96.88 273 LEU A CA 1
ATOM 2062 C C . LEU A 1 273 ? 16.255 8.058 9.985 1.00 96.88 273 LEU A C 1
ATOM 2064 O O . LEU A 1 273 ? 15.202 7.887 9.378 1.00 96.88 273 LEU A O 1
ATOM 2068 N N . ARG A 1 274 ? 16.287 8.510 11.240 1.00 96.12 274 ARG A N 1
ATOM 2069 C CA . ARG A 1 274 ? 15.078 8.857 11.988 1.00 96.12 274 ARG A CA 1
ATOM 2070 C C . ARG A 1 274 ? 14.281 9.943 11.269 1.00 96.12 274 ARG A C 1
ATOM 2072 O O . ARG A 1 274 ? 13.082 9.776 11.075 1.00 96.12 274 ARG A O 1
ATOM 2079 N N . ASP A 1 275 ? 14.941 11.022 10.860 1.00 97.31 275 ASP A N 1
ATOM 2080 C CA . ASP A 1 275 ? 14.267 12.145 10.203 1.00 97.31 275 ASP A CA 1
ATOM 2081 C C . ASP A 1 275 ? 13.775 11.759 8.801 1.00 97.31 275 ASP A C 1
ATOM 2083 O O . ASP A 1 275 ? 12.672 12.137 8.424 1.00 97.31 275 ASP A O 1
ATOM 2087 N N . ALA A 1 276 ? 14.522 10.924 8.070 1.00 97.75 276 ALA A N 1
ATOM 2088 C CA . ALA A 1 276 ? 14.094 10.357 6.790 1.00 97.75 276 ALA A CA 1
ATOM 2089 C C . ALA A 1 276 ? 12.795 9.542 6.918 1.00 97.75 276 ALA A C 1
ATOM 2091 O O . ALA A 1 276 ? 11.859 9.743 6.143 1.00 97.75 276 ALA A O 1
ATOM 2092 N N . CYS A 1 277 ? 12.706 8.666 7.924 1.00 97.31 277 CYS A N 1
ATOM 2093 C CA . CYS A 1 277 ? 11.497 7.889 8.197 1.00 97.31 277 CYS A CA 1
ATOM 2094 C C . CYS A 1 277 ? 10.312 8.779 8.601 1.00 97.31 277 CYS A C 1
ATOM 2096 O O . CYS A 1 277 ? 9.194 8.561 8.128 1.00 97.31 277 CYS A O 1
ATOM 2098 N N . LEU A 1 278 ? 10.546 9.786 9.452 1.00 96.56 278 LEU A N 1
ATOM 2099 C CA . LEU A 1 278 ? 9.509 10.729 9.884 1.00 96.56 278 LEU A CA 1
ATOM 2100 C C . LEU A 1 278 ? 9.002 11.592 8.724 1.00 96.56 278 LEU A C 1
ATOM 2102 O O . LEU A 1 278 ? 7.793 11.750 8.579 1.00 96.56 278 LEU A O 1
ATOM 2106 N N . ASN A 1 279 ? 9.899 12.088 7.870 1.00 98.31 279 ASN A N 1
ATOM 2107 C CA . ASN A 1 279 ? 9.538 12.832 6.668 1.00 98.31 279 ASN A CA 1
ATOM 2108 C C . ASN A 1 279 ? 8.714 11.967 5.713 1.00 98.31 279 ASN A C 1
ATOM 2110 O O . ASN A 1 279 ? 7.623 12.374 5.317 1.00 98.31 279 ASN A O 1
ATOM 2114 N N . TYR A 1 280 ? 9.180 10.752 5.402 1.00 98.44 280 TYR A N 1
ATOM 2115 C CA . TYR A 1 280 ? 8.441 9.836 4.534 1.00 98.44 280 TYR A CA 1
ATOM 2116 C C . TYR A 1 280 ? 7.024 9.590 5.069 1.00 98.44 280 TYR A C 1
ATOM 2118 O O . TYR A 1 280 ? 6.046 9.804 4.352 1.00 98.44 280 TYR A O 1
ATOM 2126 N N . LYS A 1 281 ? 6.899 9.233 6.354 1.00 97.81 281 LYS A N 1
ATOM 2127 C CA . LYS A 1 281 ? 5.608 9.024 7.025 1.00 97.81 281 LYS A CA 1
ATOM 2128 C C . LYS A 1 281 ? 4.714 10.269 6.958 1.00 97.81 281 LYS A C 1
ATOM 2130 O O . LYS A 1 281 ? 3.567 10.147 6.532 1.00 97.81 281 LYS A O 1
ATOM 2135 N N . ALA A 1 282 ? 5.239 11.450 7.286 1.00 97.88 282 ALA A N 1
ATOM 2136 C CA . ALA A 1 282 ? 4.493 12.710 7.244 1.00 97.88 282 ALA A CA 1
ATOM 2137 C C . ALA A 1 282 ? 4.017 13.071 5.824 1.00 97.88 282 ALA A C 1
ATOM 2139 O O . ALA A 1 282 ? 2.884 13.518 5.638 1.00 97.88 282 ALA A O 1
ATOM 2140 N N . GLY A 1 283 ? 4.845 12.823 4.805 1.00 98.38 283 GLY A N 1
ATOM 2141 C CA . GLY A 1 283 ? 4.482 13.029 3.403 1.00 98.38 283 GLY A CA 1
ATOM 2142 C C . GLY A 1 283 ? 3.352 12.106 2.949 1.00 98.38 283 GLY A C 1
ATOM 2143 O O . GLY A 1 283 ? 2.416 12.556 2.281 1.00 98.38 283 GLY A O 1
ATOM 2144 N N . ILE A 1 284 ? 3.385 10.833 3.364 1.00 98.56 284 ILE A N 1
ATOM 2145 C CA . ILE A 1 284 ? 2.288 9.894 3.100 1.00 98.56 284 ILE A CA 1
ATOM 2146 C C . ILE A 1 284 ? 1.004 10.315 3.822 1.00 98.56 284 ILE A C 1
ATOM 2148 O O . ILE A 1 284 ? -0.071 10.297 3.223 1.00 98.56 284 ILE A O 1
ATOM 2152 N N . GLU A 1 285 ? 1.096 10.739 5.079 1.00 98.31 285 GLU A N 1
ATOM 2153 C CA . GLU A 1 285 ? -0.044 11.217 5.870 1.00 98.31 285 GLU A CA 1
ATOM 2154 C C . GLU A 1 285 ? -0.714 12.441 5.248 1.00 98.31 285 GLU A C 1
ATOM 2156 O O . GLU A 1 285 ? -1.936 12.460 5.078 1.00 98.31 285 GLU A O 1
ATOM 2161 N N . ALA A 1 286 ? 0.078 13.429 4.832 1.00 98.12 286 ALA A N 1
ATOM 2162 C CA . ALA A 1 286 ? -0.424 14.596 4.119 1.00 98.12 286 ALA A CA 1
ATOM 2163 C C . ALA A 1 286 ? -1.120 14.199 2.805 1.00 98.12 286 ALA A C 1
ATOM 2165 O O . ALA A 1 286 ? -2.207 14.697 2.497 1.00 98.12 286 ALA A O 1
ATOM 2166 N N . GLY A 1 287 ? -0.545 13.254 2.053 1.00 97.88 287 GLY A N 1
ATOM 2167 C CA . GLY A 1 287 ? -1.143 12.737 0.822 1.00 97.88 287 GLY A CA 1
ATOM 2168 C C . GLY A 1 287 ? -2.446 11.956 1.046 1.00 97.88 287 GLY A C 1
ATOM 2169 O O . GLY A 1 287 ? -3.388 12.078 0.253 1.00 97.88 287 GLY A O 1
ATOM 2170 N N . LEU A 1 288 ? -2.552 11.204 2.147 1.00 98.00 288 LEU A N 1
ATOM 2171 C CA . LEU A 1 288 ? -3.783 10.521 2.557 1.00 98.00 288 LEU A CA 1
ATOM 2172 C C . LEU A 1 288 ? -4.878 11.522 2.929 1.00 98.00 288 LEU A C 1
ATOM 2174 O O . LEU A 1 288 ? -5.984 11.423 2.395 1.00 98.00 288 LEU A O 1
ATOM 2178 N N . LEU A 1 289 ? -4.565 12.511 3.775 1.00 97.81 289 LEU A N 1
ATOM 2179 C CA . LEU A 1 289 ? -5.485 13.598 4.129 1.00 97.81 289 LEU A CA 1
ATOM 2180 C C . LEU A 1 289 ? -5.985 14.314 2.872 1.00 97.81 289 LEU A C 1
ATOM 2182 O O . LEU A 1 289 ? -7.190 14.436 2.662 1.00 97.81 289 LEU A O 1
ATOM 2186 N N . LYS A 1 290 ? -5.074 14.687 1.968 1.00 97.31 290 LYS A N 1
ATOM 2187 C CA . LYS A 1 290 ? -5.420 15.277 0.670 1.00 97.31 290 LYS A CA 1
ATOM 2188 C C . LYS A 1 290 ? -6.369 14.390 -0.136 1.00 97.31 290 LYS A C 1
ATOM 2190 O O . LYS A 1 290 ? -7.315 14.897 -0.736 1.00 97.31 290 LYS A O 1
ATOM 2195 N N . THR A 1 291 ? -6.127 13.082 -0.172 1.00 96.75 291 THR A N 1
ATOM 2196 C CA . THR A 1 291 ? -6.937 12.144 -0.958 1.00 96.75 291 THR A CA 1
ATOM 2197 C C . THR A 1 291 ? -8.362 12.034 -0.417 1.00 96.75 291 THR A C 1
ATOM 2199 O O . THR A 1 291 ? -9.308 12.163 -1.191 1.00 96.75 291 THR A O 1
ATOM 2202 N N . ILE A 1 292 ? -8.541 11.860 0.896 1.00 96.50 292 ILE A N 1
ATOM 2203 C CA . ILE A 1 292 ? -9.881 11.728 1.494 1.00 96.50 292 ILE A CA 1
ATOM 2204 C C . ILE A 1 292 ? -10.652 13.060 1.485 1.00 96.50 292 ILE A C 1
ATOM 2206 O O . ILE A 1 292 ? -11.863 13.080 1.244 1.00 96.50 292 ILE A O 1
ATOM 2210 N N . ALA A 1 293 ? -9.944 14.186 1.623 1.00 95.75 293 ALA A N 1
ATOM 2211 C CA . ALA A 1 293 ? -10.525 15.526 1.592 1.00 95.75 293 ALA A CA 1
ATOM 2212 C C . ALA A 1 293 ? -11.193 15.863 0.250 1.00 95.75 293 ALA A C 1
ATOM 2214 O O . ALA A 1 293 ? -12.226 16.533 0.233 1.00 95.75 293 ALA A O 1
ATOM 2215 N N . ARG A 1 294 ? -10.675 15.343 -0.877 1.00 94.75 294 ARG A N 1
ATOM 2216 C CA . ARG A 1 294 ? -11.266 15.524 -2.223 1.00 94.75 294 ARG A CA 1
ATOM 2217 C C . ARG A 1 294 ? -12.696 14.998 -2.335 1.00 94.75 294 ARG A C 1
ATOM 2219 O O . ARG A 1 294 ? -13.456 15.461 -3.182 1.00 94.75 294 ARG A O 1
ATOM 2226 N N . LYS A 1 295 ? -13.058 14.027 -1.498 1.00 93.69 295 LYS A N 1
ATOM 2227 C CA . LYS A 1 295 ? -14.405 13.454 -1.398 1.00 93.69 295 LYS A CA 1
ATOM 2228 C C . LYS A 1 295 ? -15.239 14.069 -0.273 1.00 93.69 295 LYS A C 1
ATOM 2230 O O . LYS A 1 295 ? -16.379 13.656 -0.084 1.00 93.69 295 LYS A O 1
ATOM 2235 N N . GLY A 1 296 ? -14.685 15.029 0.469 1.00 93.31 296 GLY A N 1
ATOM 2236 C CA . GLY A 1 296 ? -15.299 15.601 1.667 1.00 93.31 296 GLY A CA 1
ATOM 2237 C C . GLY A 1 296 ? -15.297 14.648 2.868 1.00 93.31 296 GLY A C 1
ATOM 2238 O O . GLY A 1 296 ? -16.108 14.811 3.774 1.00 93.31 296 GLY A O 1
ATOM 2239 N N . ILE A 1 297 ? -14.428 13.631 2.874 1.00 95.88 297 ILE A N 1
ATOM 2240 C CA . ILE A 1 297 ? -14.300 12.686 3.989 1.00 95.88 297 ILE A CA 1
ATOM 2241 C C . ILE A 1 297 ? -13.254 13.227 4.965 1.00 95.88 297 ILE A C 1
ATOM 2243 O O . ILE A 1 297 ? -12.117 13.486 4.577 1.00 95.88 297 ILE A O 1
ATOM 2247 N N . SER A 1 298 ? -13.627 13.372 6.237 1.00 95.62 298 SER A N 1
ATOM 2248 C CA . SER A 1 298 ? -12.752 13.924 7.279 1.00 95.62 298 SER A CA 1
ATOM 2249 C C . SER A 1 298 ? -11.976 12.866 8.070 1.00 95.62 298 SER A C 1
ATOM 2251 O O . SER A 1 298 ? -10.900 13.157 8.586 1.00 95.62 298 SER A O 1
ATOM 2253 N N . ILE A 1 299 ? -12.482 11.632 8.168 1.00 96.88 299 ILE A N 1
ATOM 2254 C CA . ILE A 1 299 ? -11.890 10.576 9.004 1.00 96.88 299 ILE A CA 1
ATOM 2255 C C . ILE A 1 299 ? -11.543 9.326 8.193 1.00 96.88 299 ILE A C 1
ATOM 2257 O O . ILE A 1 299 ? -12.364 8.798 7.441 1.00 96.88 299 ILE A O 1
ATOM 2261 N N . ILE A 1 300 ? -10.331 8.797 8.388 1.00 97.31 300 ILE A N 1
ATOM 2262 C CA . ILE A 1 300 ? -9.840 7.628 7.640 1.00 97.31 300 ILE A CA 1
ATOM 2263 C C . ILE A 1 300 ? -10.658 6.358 7.907 1.00 97.31 300 ILE A C 1
ATOM 2265 O O . ILE A 1 300 ? -10.732 5.472 7.059 1.00 97.31 300 ILE A O 1
ATOM 2269 N N . SER A 1 301 ? -11.299 6.256 9.076 1.00 95.12 301 SER A N 1
ATOM 2270 C CA . SER A 1 301 ? -12.161 5.122 9.418 1.00 95.12 301 SER A CA 1
ATOM 2271 C C . SER A 1 301 ? -13.386 5.009 8.511 1.00 95.12 301 SER A C 1
ATOM 2273 O O . SER A 1 301 ? -13.797 3.887 8.242 1.00 95.12 301 SER A O 1
ATOM 2275 N N . ALA A 1 302 ? -13.924 6.129 8.015 1.00 94.81 302 ALA A N 1
ATOM 2276 C CA . ALA A 1 302 ? -15.032 6.145 7.057 1.00 94.81 302 ALA A CA 1
ATOM 2277 C C . ALA A 1 302 ? -14.567 5.865 5.619 1.00 94.81 302 ALA A C 1
ATOM 2279 O O . ALA A 1 302 ? -15.327 5.341 4.814 1.00 94.81 302 ALA A O 1
ATOM 2280 N N . TYR A 1 303 ? -13.314 6.199 5.298 1.00 96.94 303 TYR A N 1
ATOM 2281 C CA . TYR A 1 303 ? -12.715 5.907 3.995 1.00 96.94 303 TYR A CA 1
ATOM 2282 C C . TYR A 1 303 ? -12.322 4.425 3.846 1.00 96.94 303 TYR A C 1
ATOM 2284 O O . TYR A 1 303 ? -12.392 3.851 2.757 1.00 96.94 303 TYR A O 1
ATOM 2292 N N . ARG A 1 304 ? -11.895 3.791 4.944 1.00 97.19 304 ARG A N 1
ATOM 2293 C CA . ARG A 1 304 ? -11.401 2.410 4.961 1.00 97.19 304 ARG A CA 1
ATOM 2294 C C . ARG A 1 304 ? -12.463 1.413 4.502 1.00 97.19 304 ARG A C 1
ATOM 2296 O O . ARG A 1 304 ? -13.547 1.355 5.068 1.00 97.19 304 ARG A O 1
ATOM 2303 N N . GLY A 1 305 ? -12.118 0.587 3.516 1.00 94.94 305 GLY A N 1
ATOM 2304 C CA . GLY A 1 305 ? -13.035 -0.400 2.929 1.00 94.94 305 GLY A CA 1
ATOM 2305 C C . GLY A 1 305 ? -14.152 0.201 2.063 1.00 94.94 305 GLY A C 1
ATOM 2306 O O . GLY A 1 305 ? -14.927 -0.550 1.477 1.00 94.94 305 GLY A O 1
ATOM 2307 N N . GLY A 1 306 ? -14.234 1.533 1.941 1.00 94.19 306 GLY A N 1
ATOM 2308 C CA . GLY A 1 306 ? -15.294 2.220 1.199 1.00 94.19 306 GLY A CA 1
ATOM 2309 C C . GLY A 1 306 ? -15.182 2.109 -0.323 1.00 94.19 306 GLY A C 1
ATOM 2310 O O . GLY A 1 306 ? -16.126 2.460 -1.021 1.00 94.19 306 GLY A O 1
ATOM 2311 N N . CYS A 1 307 ? -14.055 1.614 -0.852 1.00 93.69 307 CYS A N 1
ATOM 2312 C CA . CYS A 1 307 ? -13.802 1.512 -2.293 1.00 93.69 307 CYS A CA 1
ATOM 2313 C C . CYS A 1 307 ? -14.041 2.835 -3.055 1.00 93.69 307 CYS A C 1
ATOM 2315 O O . CYS A 1 307 ? -14.633 2.846 -4.132 1.00 93.69 307 CYS A O 1
ATOM 2317 N N . GLU A 1 308 ? -13.575 3.961 -2.498 1.00 94.12 308 GLU A N 1
ATOM 2318 C CA . GLU A 1 308 ? -13.763 5.320 -3.039 1.00 94.12 308 GLU A CA 1
ATOM 2319 C C . GLU A 1 308 ? -12.853 5.626 -4.244 1.00 94.12 308 GLU A C 1
ATOM 2321 O O . GLU A 1 308 ? -12.066 6.579 -4.270 1.00 94.12 308 GLU A O 1
ATOM 2326 N N . PHE A 1 309 ? -12.962 4.788 -5.266 1.00 95.06 309 PHE A N 1
ATOM 2327 C CA . PHE A 1 309 ? -12.233 4.881 -6.519 1.00 95.06 309 PHE A CA 1
ATOM 2328 C C . PHE A 1 309 ? -13.057 4.304 -7.672 1.00 95.06 309 PHE A C 1
ATOM 2330 O O . PHE A 1 309 ? -13.972 3.504 -7.484 1.00 95.06 309 PHE A O 1
ATOM 2337 N N . GLU A 1 310 ? -12.688 4.684 -8.887 1.00 95.31 310 GLU A N 1
ATOM 2338 C CA . GLU A 1 310 ? -13.144 4.048 -10.113 1.00 95.31 310 GLU A CA 1
ATOM 2339 C C . GLU A 1 310 ? -12.042 3.150 -10.674 1.00 95.31 310 GLU A C 1
ATOM 2341 O O . GLU A 1 310 ? -10.880 3.547 -10.759 1.00 95.31 310 GLU A O 1
ATOM 2346 N N . VAL A 1 311 ? -12.414 1.942 -11.092 1.00 95.94 311 VAL A N 1
ATOM 2347 C CA . VAL A 1 311 ? -11.486 0.975 -11.675 1.00 95.94 311 VAL A CA 1
ATOM 2348 C C . VAL A 1 311 ? -11.535 1.057 -13.198 1.00 95.94 311 VAL A C 1
ATOM 2350 O O . VAL A 1 311 ? -12.525 0.680 -13.833 1.00 95.94 311 VAL A O 1
ATOM 2353 N N . LEU A 1 312 ? -10.430 1.489 -13.800 1.00 94.56 312 LEU A N 1
ATOM 2354 C CA . LEU A 1 312 ? -10.286 1.639 -15.242 1.00 94.56 312 LEU A CA 1
ATOM 2355 C C . LEU A 1 312 ? -9.369 0.553 -15.810 1.00 94.56 312 LEU A C 1
ATOM 2357 O O . LEU A 1 312 ? -8.165 0.569 -15.570 1.00 94.56 312 LEU A O 1
ATOM 2361 N N . GLY A 1 313 ? -9.923 -0.358 -16.617 1.00 93.06 313 GLY A N 1
ATOM 2362 C CA . GLY A 1 313 ? -9.124 -1.321 -17.378 1.00 93.06 313 GLY A CA 1
ATOM 2363 C C . GLY A 1 313 ? -8.816 -2.644 -16.672 1.00 93.06 313 GLY A C 1
ATOM 2364 O O . GLY A 1 313 ? -8.011 -3.423 -17.180 1.00 93.06 313 GLY A O 1
ATOM 2365 N N . LEU A 1 314 ? -9.482 -2.943 -15.553 1.00 95.88 314 LEU A N 1
ATOM 2366 C CA . LEU A 1 314 ? -9.571 -4.305 -15.017 1.00 95.88 314 LEU A CA 1
ATOM 2367 C C . LEU A 1 314 ? -10.853 -4.982 -15.506 1.00 95.88 314 LEU A C 1
ATOM 2369 O O . LEU A 1 314 ? -11.834 -4.326 -15.851 1.00 95.88 314 LEU A O 1
ATOM 2373 N N . SER A 1 315 ? -10.851 -6.310 -15.598 1.00 95.69 315 SER A N 1
ATOM 2374 C CA . SER A 1 315 ? -12.029 -7.053 -16.048 1.00 95.69 315 SER A CA 1
ATOM 2375 C C . SER A 1 315 ? -13.190 -6.899 -15.059 1.00 95.69 315 SER A C 1
ATOM 2377 O O . SER A 1 315 ? -12.979 -6.956 -13.848 1.00 95.69 315 SER A O 1
ATOM 2379 N N . ARG A 1 316 ? -14.429 -6.787 -15.554 1.00 94.44 316 ARG A N 1
ATOM 2380 C CA . ARG A 1 316 ? -15.615 -6.666 -14.679 1.00 94.44 316 ARG A CA 1
ATOM 2381 C C . ARG A 1 316 ? -15.764 -7.829 -13.702 1.00 94.44 316 ARG A C 1
ATOM 2383 O O . ARG A 1 316 ? -16.190 -7.605 -12.577 1.00 94.44 316 ARG A O 1
ATOM 2390 N N . ALA A 1 317 ? -15.403 -9.045 -14.117 1.00 94.19 317 ALA A N 1
ATOM 2391 C CA . ALA A 1 317 ? -15.427 -10.218 -13.247 1.00 94.19 317 ALA A CA 1
ATOM 2392 C C . ALA A 1 317 ? -14.458 -10.054 -12.064 1.00 94.19 317 ALA A C 1
ATOM 2394 O O . ALA A 1 317 ? -14.863 -10.233 -10.921 1.00 94.19 317 ALA A O 1
ATOM 2395 N N . LEU A 1 318 ? -13.220 -9.621 -12.333 1.00 95.69 318 LEU A N 1
ATOM 2396 C CA . LEU A 1 318 ? -12.240 -9.316 -11.288 1.00 95.69 318 LEU A CA 1
ATOM 2397 C C . LEU A 1 318 ? -12.743 -8.200 -10.364 1.00 95.69 318 LEU A C 1
ATOM 2399 O O . LEU A 1 318 ? -12.700 -8.346 -9.148 1.00 95.69 318 LEU A O 1
ATOM 2403 N N . THR A 1 319 ? -13.253 -7.100 -10.920 1.00 95.56 319 THR A N 1
ATOM 2404 C CA . THR A 1 319 ? -13.731 -5.978 -10.104 1.00 95.56 319 THR A CA 1
ATOM 2405 C C . THR A 1 319 ? -14.932 -6.368 -9.247 1.00 95.56 319 THR A C 1
ATOM 2407 O O . THR A 1 319 ? -14.940 -6.072 -8.060 1.00 95.56 319 THR A O 1
ATOM 2410 N N . ALA A 1 320 ? -15.908 -7.102 -9.786 1.00 94.19 320 ALA A N 1
ATOM 2411 C CA . ALA A 1 320 ? -17.049 -7.590 -9.009 1.00 94.19 320 ALA A CA 1
ATOM 2412 C C . ALA A 1 320 ? -16.636 -8.581 -7.906 1.00 94.19 320 ALA A C 1
ATOM 2414 O O . ALA A 1 320 ? -17.291 -8.668 -6.865 1.00 94.19 320 ALA A O 1
ATOM 2415 N N . GLU A 1 321 ? -15.555 -9.336 -8.119 1.00 95.25 321 GLU A N 1
ATOM 2416 C CA . GLU A 1 321 ? -15.034 -10.289 -7.142 1.00 95.25 321 GLU A CA 1
ATOM 2417 C C . GLU A 1 321 ? -14.208 -9.615 -6.030 1.00 95.25 321 GLU A C 1
ATOM 2419 O O . GLU A 1 321 ? -14.342 -9.970 -4.860 1.00 95.25 321 GLU A O 1
ATOM 2424 N N . PHE A 1 322 ? -13.365 -8.636 -6.346 1.00 95.88 322 PHE A N 1
ATOM 2425 C CA . PHE A 1 322 ? -12.438 -8.061 -5.362 1.00 95.88 322 PHE A CA 1
ATOM 2426 C C . PHE A 1 322 ? -12.861 -6.680 -4.853 1.00 95.88 322 PHE A C 1
ATOM 2428 O O . PHE A 1 322 ? -12.584 -6.348 -3.707 1.00 95.88 322 PHE A O 1
ATOM 2435 N N . PHE A 1 323 ? -13.561 -5.892 -5.666 1.00 94.44 323 PHE A N 1
ATOM 2436 C CA . PHE A 1 323 ? -13.883 -4.488 -5.393 1.00 94.44 323 PHE A CA 1
ATOM 2437 C C . PHE A 1 323 ? -15.359 -4.181 -5.711 1.00 94.44 323 PHE A C 1
ATOM 2439 O O . PHE A 1 323 ? -15.642 -3.318 -6.542 1.00 94.44 323 PHE A O 1
ATOM 2446 N N . PRO A 1 324 ? -16.334 -4.870 -5.087 1.00 85.50 324 PRO A N 1
ATOM 2447 C CA . PRO A 1 324 ? -17.745 -4.754 -5.469 1.00 85.50 324 PRO A CA 1
ATOM 2448 C C . PRO A 1 324 ? -18.313 -3.326 -5.350 1.00 85.50 324 PRO A C 1
ATOM 2450 O O . PRO A 1 324 ? -19.272 -3.000 -6.043 1.00 85.50 324 PRO A O 1
ATOM 2453 N N . GLY A 1 325 ? -17.720 -2.472 -4.505 1.00 86.38 325 GLY A N 1
ATOM 2454 C CA . GLY A 1 325 ? -18.102 -1.063 -4.356 1.00 86.38 325 GLY A CA 1
ATOM 2455 C C . GLY A 1 325 ? -17.529 -0.116 -5.417 1.00 86.38 325 GLY A C 1
ATOM 2456 O O . GLY A 1 325 ? -17.959 1.031 -5.491 1.00 86.38 325 GLY A O 1
ATOM 2457 N N . ALA A 1 326 ? -16.588 -0.571 -6.249 1.00 91.56 326 ALA A N 1
ATOM 2458 C CA . ALA A 1 326 ? -15.917 0.273 -7.228 1.00 91.56 326 ALA A CA 1
ATOM 2459 C C . ALA A 1 326 ? -16.455 0.035 -8.648 1.00 91.56 326 ALA A C 1
ATOM 2461 O O . ALA A 1 326 ? -16.384 -1.087 -9.163 1.00 91.56 326 ALA A O 1
ATOM 2462 N N . PRO A 1 327 ? -16.962 1.072 -9.337 1.00 91.56 327 PRO A N 1
ATOM 2463 C CA . PRO A 1 327 ? -17.423 0.918 -10.707 1.00 91.56 327 PRO A CA 1
ATOM 2464 C C . PRO A 1 327 ? -16.254 0.590 -11.644 1.00 91.56 327 PRO A C 1
ATOM 2466 O O . PRO A 1 327 ? -15.162 1.143 -11.523 1.00 91.56 327 PRO A O 1
ATOM 2469 N N . SER A 1 328 ? -16.513 -0.270 -12.633 1.00 91.38 328 SER A N 1
ATOM 2470 C CA . SER A 1 328 ? -15.611 -0.493 -13.766 1.00 91.38 328 SER A CA 1
ATOM 2471 C C . SER A 1 328 ? -16.382 -0.458 -15.080 1.00 91.38 328 SER A C 1
ATOM 2473 O O . SER A 1 328 ? -16.969 -1.446 -15.537 1.00 91.38 328 SER A O 1
ATOM 2475 N N . ARG A 1 329 ? -16.430 0.737 -15.677 1.00 88.25 329 ARG A N 1
ATOM 2476 C CA . ARG A 1 329 ? -17.189 0.994 -16.910 1.00 88.25 329 ARG A CA 1
ATOM 2477 C C . ARG A 1 329 ? -16.514 0.348 -18.119 1.00 88.25 329 ARG A C 1
ATOM 2479 O O . ARG A 1 329 ? -17.172 -0.334 -18.912 1.00 88.25 329 ARG A O 1
ATOM 2486 N N . ILE A 1 330 ? -15.195 0.501 -18.203 1.00 86.25 330 ILE A N 1
ATOM 2487 C CA . ILE A 1 330 ? -14.350 -0.073 -19.250 1.00 86.25 330 ILE A CA 1
ATOM 2488 C C . ILE A 1 330 ? -13.631 -1.290 -18.671 1.00 86.25 330 ILE A C 1
ATOM 2490 O O . ILE A 1 330 ? -12.729 -1.162 -17.842 1.00 86.25 330 ILE A O 1
ATOM 2494 N N . SER A 1 331 ? -14.064 -2.467 -19.126 1.00 87.81 331 SER A N 1
ATOM 2495 C CA . SER A 1 331 ? -13.439 -3.743 -18.784 1.00 87.81 331 SER A CA 1
ATOM 2496 C C . SER A 1 331 ? -12.059 -3.842 -19.432 1.00 87.81 331 SER A C 1
ATOM 2498 O O . SER A 1 331 ? -11.857 -3.341 -20.535 1.00 87.81 331 SER A O 1
ATOM 2500 N N . GLY A 1 332 ? -11.137 -4.548 -18.789 1.00 92.25 332 GLY A N 1
ATOM 2501 C CA . GLY A 1 332 ? -9.828 -4.842 -19.366 1.00 92.25 332 GLY A CA 1
ATOM 2502 C C . GLY A 1 332 ? -9.243 -6.142 -18.837 1.00 92.25 332 GLY A C 1
ATOM 2503 O O . GLY A 1 332 ? -9.891 -7.188 -18.914 1.00 92.25 332 GLY A O 1
ATOM 2504 N N . ILE A 1 333 ? -8.021 -6.088 -18.318 1.00 94.19 333 ILE A N 1
ATOM 2505 C CA . ILE A 1 333 ? -7.252 -7.283 -17.971 1.00 94.19 333 ILE A CA 1
ATOM 2506 C C . ILE A 1 333 ? -7.821 -8.012 -16.746 1.00 94.19 333 ILE A C 1
ATOM 2508 O O . ILE A 1 333 ? -8.288 -7.406 -15.781 1.00 94.19 333 ILE A O 1
ATOM 2512 N N . GLY A 1 334 ? -7.794 -9.342 -16.791 1.00 95.94 334 GLY A N 1
ATOM 2513 C CA . GLY A 1 334 ? -8.107 -10.206 -15.650 1.00 95.94 334 GLY A CA 1
ATOM 2514 C C . GLY A 1 334 ? -6.845 -10.731 -14.962 1.00 95.94 334 GLY A C 1
ATOM 2515 O O . GLY A 1 334 ? -5.735 -10.276 -15.240 1.00 95.94 334 GLY A O 1
ATOM 2516 N N . LEU A 1 335 ? -7.009 -11.756 -14.120 1.00 97.19 335 LEU A N 1
ATOM 2517 C CA . LEU A 1 335 ? -5.896 -12.411 -13.415 1.00 97.19 335 LEU A CA 1
ATOM 2518 C C . LEU A 1 335 ? -4.790 -12.900 -14.360 1.00 97.19 335 LEU A C 1
ATOM 2520 O O . LEU A 1 335 ? -3.620 -12.775 -14.028 1.00 97.19 335 LEU A O 1
ATOM 2524 N N . ALA A 1 336 ? -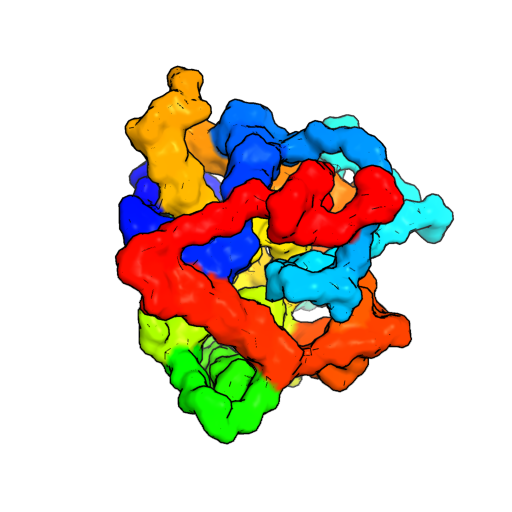5.150 -13.387 -15.551 1.00 96.19 336 ALA A N 1
ATOM 2525 C CA . ALA A 1 336 ? -4.187 -13.823 -16.562 1.00 96.19 336 ALA A CA 1
ATOM 2526 C C . ALA A 1 336 ? -3.216 -12.706 -16.982 1.00 96.19 336 ALA A C 1
ATOM 2528 O O . ALA A 1 336 ? -2.007 -12.916 -17.001 1.00 96.19 336 ALA A O 1
ATOM 2529 N N . GLY A 1 337 ? -3.734 -11.508 -17.271 1.00 95.25 337 GLY A N 1
ATOM 2530 C CA . GLY A 1 337 ? -2.902 -10.368 -17.665 1.00 95.25 337 GLY A CA 1
ATOM 2531 C C . GLY A 1 337 ? -2.061 -9.834 -16.505 1.00 95.25 337 GLY A C 1
ATOM 2532 O O . GLY A 1 337 ? -0.900 -9.481 -16.696 1.00 95.25 337 GLY A O 1
ATOM 2533 N N . LEU A 1 338 ? -2.618 -9.830 -15.290 1.00 95.88 338 LEU A N 1
ATOM 2534 C CA . LEU A 1 338 ? -1.893 -9.415 -14.086 1.00 95.88 338 LEU A CA 1
ATOM 2535 C C . LEU A 1 338 ? -0.740 -10.369 -13.749 1.00 95.88 338 LEU A C 1
ATOM 2537 O O . LEU A 1 338 ? 0.360 -9.908 -13.451 1.00 95.88 338 LEU A O 1
ATOM 2541 N N . GLU A 1 339 ? -0.964 -11.681 -13.845 1.00 96.62 339 GLU A N 1
ATOM 2542 C CA . GLU A 1 339 ? 0.084 -12.684 -13.640 1.00 96.62 339 GLU A CA 1
ATOM 2543 C C . GLU A 1 339 ? 1.189 -12.554 -14.694 1.00 96.62 339 GLU A C 1
ATOM 2545 O O . GLU A 1 339 ? 2.366 -12.525 -14.345 1.00 96.62 339 GLU A O 1
ATOM 2550 N N . GLN A 1 340 ? 0.838 -12.370 -15.971 1.00 94.88 340 GLN A N 1
ATOM 2551 C CA . GLN A 1 340 ? 1.823 -12.146 -17.036 1.00 94.88 340 GLN A CA 1
ATOM 2552 C C . GLN A 1 340 ? 2.649 -10.870 -16.821 1.00 94.88 340 GLN A C 1
ATOM 2554 O O . GLN A 1 340 ? 3.866 -10.875 -17.018 1.00 94.88 340 GLN A O 1
ATOM 2559 N N . ALA A 1 341 ? 2.015 -9.776 -16.390 1.00 94.06 341 ALA A N 1
ATOM 2560 C CA . ALA A 1 341 ? 2.708 -8.529 -16.077 1.00 94.06 341 ALA A CA 1
ATOM 2561 C C . ALA A 1 341 ? 3.668 -8.686 -14.882 1.00 94.06 341 ALA A C 1
ATOM 2563 O O . ALA A 1 341 ? 4.786 -8.162 -14.910 1.00 94.06 341 ALA A O 1
ATOM 2564 N N . ALA A 1 342 ? 3.259 -9.427 -13.848 1.00 95.00 342 ALA A N 1
ATOM 2565 C CA . ALA A 1 342 ? 4.109 -9.764 -12.709 1.00 95.00 342 ALA A CA 1
ATOM 2566 C C . ALA A 1 342 ? 5.287 -10.658 -13.133 1.00 95.00 342 ALA A C 1
ATOM 2568 O O . ALA A 1 342 ? 6.432 -10.334 -12.828 1.00 95.00 342 ALA A O 1
ATOM 2569 N N . LEU A 1 343 ? 5.036 -11.700 -13.931 1.00 95.19 343 LEU A N 1
ATOM 2570 C CA . LEU A 1 343 ? 6.061 -12.581 -14.498 1.00 95.19 343 LEU A CA 1
ATOM 2571 C C . LEU A 1 343 ? 7.084 -11.830 -15.351 1.00 95.19 343 LEU A C 1
ATOM 2573 O O . LEU A 1 343 ? 8.276 -12.109 -15.260 1.00 95.19 343 LEU A O 1
ATOM 2577 N N . LYS A 1 344 ? 6.652 -10.855 -16.160 1.00 93.50 344 LYS A N 1
ATOM 2578 C CA . LYS A 1 344 ? 7.568 -10.030 -16.962 1.00 93.50 344 LYS A CA 1
ATOM 2579 C C . LYS A 1 344 ? 8.540 -9.252 -16.070 1.00 93.50 344 LYS A C 1
ATOM 2581 O O . LYS A 1 344 ? 9.744 -9.303 -16.307 1.00 93.50 344 LYS A O 1
ATOM 2586 N N . ARG A 1 345 ? 8.042 -8.597 -15.014 1.00 93.44 345 ARG A N 1
ATOM 2587 C CA . ARG A 1 345 ? 8.888 -7.894 -14.028 1.00 93.44 345 ARG A CA 1
ATOM 2588 C C . ARG A 1 345 ? 9.796 -8.857 -13.263 1.00 93.44 345 ARG A C 1
ATOM 2590 O O . ARG A 1 345 ? 10.969 -8.565 -13.058 1.00 93.44 345 ARG A O 1
ATOM 2597 N N . HIS A 1 346 ? 9.283 -10.032 -12.911 1.00 94.81 346 HIS A N 1
ATOM 2598 C CA . HIS A 1 346 ? 10.047 -11.091 -12.251 1.00 94.81 346 HIS A CA 1
ATOM 2599 C C . HIS A 1 346 ? 11.214 -11.586 -13.109 1.00 94.81 346 HIS A C 1
ATOM 2601 O O . HIS A 1 346 ? 12.345 -11.665 -12.640 1.00 94.81 346 HIS A O 1
ATOM 2607 N N . LYS A 1 347 ? 10.974 -11.851 -14.398 1.00 94.00 347 LYS A N 1
ATOM 2608 C CA . LYS A 1 347 ? 12.022 -12.247 -15.350 1.00 94.00 347 LYS A CA 1
ATOM 2609 C C . LYS A 1 347 ? 13.082 -11.149 -15.507 1.00 94.00 347 LYS A C 1
ATOM 2611 O O . LYS A 1 347 ? 14.260 -11.472 -15.544 1.00 94.00 347 LYS A O 1
ATOM 2616 N N . MET A 1 348 ? 12.703 -9.868 -15.502 1.00 93.06 348 MET A N 1
ATOM 2617 C CA . MET A 1 348 ? 13.673 -8.758 -15.490 1.00 93.06 348 MET A CA 1
ATOM 2618 C C . MET A 1 348 ? 14.500 -8.710 -14.194 1.00 93.06 348 MET A C 1
ATOM 2620 O O . MET A 1 348 ? 15.689 -8.412 -14.224 1.00 93.06 348 MET A O 1
ATOM 2624 N N . ALA A 1 349 ? 13.886 -9.015 -13.050 1.00 94.88 349 ALA A N 1
ATOM 2625 C CA . ALA A 1 349 ? 14.544 -8.977 -11.747 1.00 94.88 349 ALA A CA 1
ATOM 2626 C C . ALA A 1 349 ? 15.484 -10.167 -11.494 1.00 94.88 349 ALA A C 1
ATOM 2628 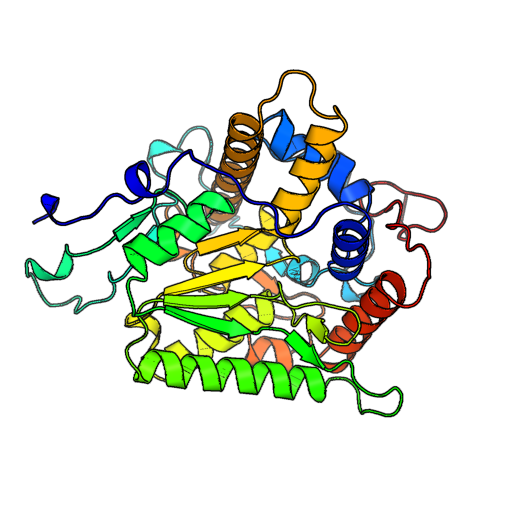O O . ALA A 1 349 ? 16.513 -9.995 -10.844 1.00 94.88 349 ALA A O 1
ATOM 2629 N N . TRP A 1 350 ? 15.153 -11.370 -11.974 1.00 95.31 350 TRP A N 1
ATOM 2630 C CA . TRP A 1 350 ? 15.891 -12.606 -11.659 1.00 95.31 350 TRP A CA 1
ATOM 2631 C C . TRP A 1 350 ? 16.465 -13.353 -12.866 1.00 95.31 350 TRP A C 1
ATOM 2633 O O . TRP A 1 350 ? 17.293 -14.237 -12.673 1.00 95.31 350 TRP A O 1
ATOM 2643 N N . GLY A 1 351 ? 16.078 -13.005 -14.094 1.00 90.31 351 GLY A N 1
ATOM 2644 C CA . GLY A 1 351 ? 16.588 -13.644 -15.312 1.00 90.31 351 GLY A CA 1
ATOM 2645 C C . GLY A 1 351 ? 17.973 -13.156 -15.740 1.00 90.31 351 GLY A C 1
ATOM 2646 O O . GLY A 1 351 ? 18.685 -13.877 -16.433 1.00 90.31 351 GLY A O 1
ATOM 2647 N N . GLU A 1 352 ? 18.376 -11.958 -15.313 1.00 86.75 352 GLU A N 1
ATOM 2648 C CA . GLU A 1 352 ? 19.688 -11.385 -15.620 1.00 86.75 352 GLU A CA 1
ATOM 2649 C C . GLU A 1 352 ? 20.674 -11.544 -14.454 1.00 86.75 352 GLU A C 1
ATOM 2651 O O . GLU A 1 352 ? 20.312 -11.460 -13.272 1.00 86.75 352 GLU A O 1
ATOM 2656 N N . ALA A 1 353 ? 21.955 -11.729 -14.790 1.00 87.06 353 ALA A N 1
ATOM 2657 C CA . ALA A 1 353 ? 23.032 -11.819 -13.805 1.00 87.06 353 ALA A CA 1
ATOM 2658 C C . ALA A 1 353 ? 23.235 -10.495 -13.048 1.00 87.06 353 ALA A C 1
ATOM 2660 O O . ALA A 1 353 ? 23.475 -10.521 -11.847 1.00 87.06 353 ALA A O 1
ATOM 2661 N N . GLN A 1 354 ? 23.088 -9.351 -13.726 1.00 89.25 354 GLN A N 1
ATOM 2662 C CA . GLN A 1 354 ? 23.189 -8.010 -13.138 1.00 89.25 354 GLN A CA 1
ATOM 2663 C C . GLN A 1 354 ? 21.999 -7.152 -13.579 1.00 89.25 354 GLN A C 1
ATOM 2665 O O . GLN A 1 354 ? 22.093 -6.425 -14.566 1.00 89.25 354 GLN A O 1
ATOM 2670 N N . PRO A 1 355 ? 20.862 -7.250 -12.879 1.00 90.75 355 PRO A N 1
ATOM 2671 C CA . PRO A 1 355 ? 19.644 -6.586 -13.303 1.00 90.75 355 PRO A CA 1
ATOM 2672 C C . PRO A 1 355 ? 19.710 -5.091 -12.981 1.00 90.75 355 PRO A C 1
ATOM 2674 O O . PRO A 1 355 ? 20.105 -4.681 -11.887 1.00 90.75 355 PRO A O 1
ATOM 2677 N N . VAL A 1 356 ? 19.300 -4.264 -13.942 1.00 91.25 356 VAL A N 1
ATOM 2678 C CA . VAL A 1 356 ? 19.322 -2.802 -13.819 1.00 91.25 356 VAL A CA 1
ATOM 2679 C C . VAL A 1 356 ? 17.889 -2.267 -13.798 1.00 91.25 356 VAL A C 1
ATOM 2681 O O . VAL A 1 356 ? 17.121 -2.558 -14.716 1.00 91.25 356 VAL A O 1
ATOM 2684 N N . PRO A 1 357 ? 17.502 -1.449 -12.798 1.00 91.88 357 PRO A N 1
ATOM 2685 C CA . PRO A 1 357 ? 16.186 -0.828 -12.795 1.00 91.88 357 PRO A CA 1
ATOM 2686 C C . PRO A 1 357 ? 15.993 0.079 -14.004 1.00 91.88 357 PRO A C 1
ATOM 2688 O O . PRO A 1 357 ? 16.899 0.835 -14.366 1.00 91.88 357 PRO A O 1
ATOM 2691 N N . SER A 1 358 ? 14.789 0.037 -14.581 1.00 91.38 358 SER A N 1
ATOM 2692 C CA . SER A 1 358 ? 14.406 0.924 -15.679 1.00 91.38 358 SER A CA 1
ATOM 2693 C C . SER A 1 358 ? 14.657 2.384 -15.302 1.00 91.38 358 SER A C 1
ATOM 2695 O O . SER A 1 358 ? 14.425 2.797 -14.163 1.00 91.38 358 SER A O 1
ATOM 2697 N N . MET A 1 359 ? 15.095 3.187 -16.271 1.00 92.62 359 MET A N 1
ATOM 2698 C CA . MET A 1 359 ? 15.244 4.631 -16.086 1.00 92.62 359 MET A CA 1
ATOM 2699 C C . MET A 1 359 ? 13.904 5.334 -15.836 1.00 92.62 359 MET A C 1
ATOM 2701 O O . MET A 1 359 ? 13.921 6.462 -15.350 1.00 92.62 359 MET A O 1
ATOM 2705 N N . GLY A 1 360 ? 12.780 4.687 -16.157 1.00 91.44 360 GLY A N 1
ATOM 2706 C CA . GLY A 1 360 ? 11.445 5.276 -16.128 1.00 91.44 360 GLY A CA 1
ATOM 2707 C C . GLY A 1 360 ? 11.095 5.941 -17.456 1.00 91.44 360 GLY A C 1
ATOM 2708 O O . GLY A 1 360 ? 11.620 5.567 -18.505 1.00 91.44 360 GLY A O 1
ATOM 2709 N N . GLY A 1 361 ? 10.215 6.930 -17.401 1.00 91.81 361 GLY A N 1
ATOM 2710 C CA . GLY A 1 361 ? 9.656 7.600 -18.568 1.00 91.81 361 GLY A CA 1
ATOM 2711 C C . GLY A 1 361 ? 8.134 7.616 -18.542 1.00 91.81 361 GLY A C 1
ATOM 2712 O O . GLY A 1 361 ? 7.526 7.421 -19.581 1.00 91.81 361 GLY A O 1
ATOM 2713 N N . PHE A 1 362 ? 7.540 7.710 -17.350 1.00 92.75 362 PHE A N 1
ATOM 2714 C CA . PHE A 1 362 ? 6.103 7.879 -17.147 1.00 92.75 362 PHE A CA 1
ATOM 2715 C C . PHE A 1 362 ? 5.746 9.327 -16.839 1.00 92.75 362 PHE A C 1
ATOM 2717 O O . PHE A 1 362 ? 4.714 9.805 -17.286 1.00 92.75 362 PHE A O 1
ATOM 2724 N N . PHE A 1 363 ? 6.577 10.016 -16.056 1.00 92.25 363 PHE A N 1
ATOM 2725 C CA . PHE A 1 363 ? 6.335 11.417 -15.708 1.00 92.25 363 PHE A CA 1
ATOM 2726 C C . PHE A 1 363 ? 6.970 12.378 -16.712 1.00 92.25 363 PHE A C 1
ATOM 2728 O O . PHE A 1 363 ? 6.576 13.540 -16.794 1.00 92.25 363 PHE A O 1
ATOM 2735 N N . LYS A 1 364 ? 7.993 11.920 -17.441 1.00 90.31 364 LYS A N 1
ATOM 2736 C CA . LYS A 1 364 ? 8.700 12.691 -18.466 1.00 90.31 364 LYS A CA 1
ATOM 2737 C C . LYS A 1 364 ? 9.032 11.789 -19.643 1.00 90.31 364 LYS A C 1
ATOM 2739 O O . LYS A 1 364 ? 9.553 10.695 -19.437 1.00 90.31 364 LYS A O 1
ATOM 2744 N N . ILE A 1 365 ? 8.838 12.286 -20.862 1.00 90.81 365 ILE A N 1
ATOM 2745 C CA . ILE A 1 365 ? 9.211 11.553 -22.071 1.00 90.81 365 ILE A CA 1
ATOM 2746 C C . ILE A 1 365 ? 10.701 11.185 -22.054 1.00 90.81 365 ILE A C 1
ATOM 2748 O O . ILE A 1 365 ? 11.580 12.007 -21.778 1.00 90.81 365 ILE A O 1
ATOM 2752 N N . ARG A 1 366 ? 10.991 9.916 -22.346 1.00 89.31 366 ARG A N 1
ATOM 2753 C CA . ARG A 1 366 ? 12.352 9.389 -22.493 1.00 89.31 366 ARG A CA 1
ATOM 2754 C C . ARG A 1 366 ? 12.401 8.417 -23.659 1.00 89.31 366 ARG A C 1
ATOM 2756 O O . ARG A 1 366 ? 11.460 7.663 -23.890 1.00 89.31 366 ARG A O 1
ATOM 2763 N N . ALA A 1 367 ? 13.528 8.394 -24.366 1.00 84.38 367 ALA A N 1
ATOM 2764 C CA . ALA A 1 367 ? 13.756 7.401 -25.408 1.00 84.38 367 ALA A CA 1
ATOM 2765 C C . ALA A 1 367 ? 13.698 5.984 -24.806 1.00 84.38 367 ALA A C 1
ATOM 2767 O O . ALA A 1 367 ? 14.421 5.683 -23.857 1.00 84.38 367 ALA A O 1
ATOM 2768 N N . GLY A 1 368 ? 12.821 5.134 -25.347 1.00 79.31 368 GLY A N 1
ATOM 2769 C CA . GLY A 1 368 ? 12.584 3.777 -24.838 1.00 79.31 368 GLY A CA 1
ATOM 2770 C C . GLY A 1 368 ? 11.724 3.693 -23.567 1.00 79.31 368 GLY A C 1
ATOM 2771 O O . GLY A 1 368 ? 11.605 2.604 -23.009 1.00 79.31 368 GLY A O 1
ATOM 2772 N N . GLY A 1 369 ? 11.154 4.815 -23.108 1.00 86.50 369 GLY A N 1
ATOM 2773 C CA . GLY A 1 369 ? 10.192 4.884 -22.003 1.00 86.50 369 GLY A CA 1
ATOM 2774 C C . GLY A 1 369 ? 8.744 4.657 -22.453 1.00 86.50 369 GLY A C 1
ATOM 2775 O O . GLY A 1 369 ? 8.497 4.071 -23.508 1.00 86.50 369 GLY A O 1
ATOM 2776 N N . GLU A 1 370 ? 7.779 5.114 -21.650 1.00 89.75 370 GLU A N 1
ATOM 2777 C CA . GLU A 1 370 ? 6.374 5.098 -22.062 1.00 89.75 370 GLU A CA 1
ATOM 2778 C C . GLU A 1 370 ? 6.158 6.049 -23.247 1.00 89.75 370 GLU A C 1
ATOM 2780 O O . GLU A 1 370 ? 6.871 7.040 -23.416 1.00 89.75 370 GLU A O 1
ATOM 2785 N N . ALA A 1 371 ? 5.165 5.741 -24.080 1.00 90.12 371 ALA A N 1
ATOM 2786 C CA . ALA A 1 371 ? 4.705 6.683 -25.085 1.00 90.12 371 ALA A CA 1
ATOM 2787 C C . ALA A 1 371 ? 4.033 7.894 -24.418 1.00 90.12 371 ALA A C 1
ATOM 2789 O O . ALA A 1 371 ? 3.223 7.741 -23.507 1.00 90.12 371 ALA A O 1
ATOM 2790 N N . HIS A 1 372 ? 4.342 9.078 -24.932 1.00 92.69 372 HIS A N 1
ATOM 2791 C CA . HIS A 1 372 ? 3.717 10.346 -24.572 1.00 92.69 372 HIS A CA 1
ATOM 2792 C C . HIS A 1 372 ? 3.120 10.963 -25.837 1.00 92.69 372 HIS A C 1
ATOM 2794 O O . HIS A 1 372 ? 3.640 10.748 -26.938 1.00 92.69 372 HIS A O 1
ATOM 2800 N N . ALA A 1 373 ? 2.000 11.672 -25.701 1.00 90.00 373 ALA A N 1
ATOM 2801 C CA . ALA A 1 373 ? 1.381 12.346 -26.837 1.00 90.00 373 ALA A CA 1
ATOM 2802 C C . ALA A 1 373 ? 2.172 13.595 -27.262 1.00 90.00 373 ALA A C 1
ATOM 2804 O O . ALA A 1 373 ? 2.089 13.988 -28.431 1.00 90.00 373 ALA A O 1
ATOM 2805 N N . HIS A 1 374 ? 2.909 14.207 -26.328 1.00 82.00 374 HIS A N 1
ATOM 2806 C CA . HIS A 1 374 ? 3.632 15.463 -26.517 1.00 82.00 374 HIS A CA 1
ATOM 2807 C C . HIS A 1 374 ? 5.141 15.360 -26.288 1.00 82.00 374 HIS A C 1
ATOM 2809 O O . HIS A 1 374 ? 5.589 14.606 -25.394 1.00 82.00 374 HIS A O 1
#

pLDDT: mean 93.84, std 5.14, range [69.5, 98.88]

Foldseek 3Di:
DLVLAAELCVQLHDDDFDALDDDLVLQLLCLLLVHFPCCCVAALCCLLQPLAGGDDDDDQQFDQCQPWPAQDAQLSLWAFFFDDPPDAFDDCPPVVVLFFQKFKFLQLDDPPDDDPVNNNIYIYRHLEDGNSSVVSCCVVVVVPQEDEAAQKWFQDDPPDQFLPRLVVSLVVLQVSLVVSLVVQRQEYEYEPSPDDLGIFGRNQLQSLLSNCVSCVVVVSLSRYAYEYEDCNDQALSVVLSSQQSAHSHYYNNSSLNVVVNVVVVCVRPPDDSSSSRVSNRSNSVSSNSVSCSSHVHRYSVVSGPQLSTEGEADAPVSCCNRPVNHHYPHHHHYSRVVSVSSVVSSCQSNVDPRRHGHNEDSSHHDDVHTDGPD

Secondary structure (DSSP, 8-state):
-GGG-EE-HHHHSS-----S--HHHHHHHHHHHT--HHIIIIIIHHHHHHSSPPP--S---SPPGGG-SSPPPGGGGEEEP--SSSSPPP-TTTSGGG-B--EEES----TT---GGGG--EEES-SB--HHHHHHHHHHH-TT-EEEEE-EEEPPPTTSPTTHHHHHHHHHHHHHHHHHHHTT-SEEEEE-TT-BTTEEEP-HHHHHHHHHHHHHHTT-TTT-EEEEE-SS--SHHHHHHHHHTT-SEEE-HHHHHHHHHHHHTTSSTT--HHHHHHHHHHHHHHHHHHHHHTTT--BHHHHTTS--EEE-SB-HHHHHHH-TTS--SS--B-HHHHHHHHHHHHHHHHSSSS-------SSS--TTS-----

Sequence (374 aa):
WLDNMVDLEPLIGPGPEPRSASGEALTRRQIAAGFSREDLDLLLDALVRDGKEAVGSMGDDAPPAVLSALPRPLAHYFRQNFSQVTNPPIDPLREAGAMSLKTRFKNLGNILAQEEAQTNVFVLDSPVLTNGMYERMLDTVGAGATTVIDCTYDVPADDARPGVALRQALDRIRDEAEAAARGGSALIVLTDERARADRLAVPMILATAGVHRRLTDQALRSFCSIVVRTAETLDPHGFAVLVGVGATTINAWLAQDLFQERLDRGLYPGLSLRDACLNYKAGIEAGLLKTIARKGISIISAYRGGCEFEVLGLSRALTAEFFPGAPSRISGIGLAGLEQAALKRHKMAWGEAQPVPSMGGFFKIRAGGEAHAH